Protein AF-A0A6S6ZN53-F1 (afdb_monomer)

Sequence (346 aa):
MFESVLSRLHNTLDDLSAVVKWHDRLRQSIFAAAVGVQPIVIDEAALNILRTEAPDNITWRLFDHCAAITRIYAVFEQCIIELVEEYAGFLPKVFPNYAKLDEDVRNSHRVGVGHVLMKWSATKPIYGKIAETSIAGGLVDGLRGTSYTLLADAFLTDSDNYRPDTLNRVFKKIGFDDAYSFVRNSPEVIDFCSSKLLGEHTADSYLNKFVRDRNDAAHGEVSEIANVDSLKNYVLFAILVAEALASLLRSTLIKNGVSSGATLEIGDVAQRFSNNVVGVRATSTTKIFIGQQLYVGRKTIELVTVESLRVGQTDSTEIQLAPGTEFGARLSKKVSEAAKLYVTTL

pLDDT: mean 92.3, std 8.74, range [49.16, 98.56]

Organism: NCBI:txid1353890

Secondary structure (DSSP, 8-state):
--HHHHHHHHHHHHHHHHHHHHHHHHHHHHHS--TTSPPP---HHHHHHHHHTSPPHHHHHHHHHHHHHHHHHHHHHHHHHHHHHHHHHHHHHH-SSGGGS-HHHHHHHHHHHHHHHHH--TTSTTTTTS-HHHHTHHHHHHHTTS-----GGGT----S---HHHHHHHHHTTT-TTHHHHHHT-HHHHHIIIIISTTS--HHHHHHHHHHHHHHHHHT--SS---HHHHHHHHHHHHHHHHHHHHHHHHHHHHHHHHHTSEEEEEEEEEE-STTEEEEEE-S-EEEETT-EEEEESSSEEEEEEEEEEETTEEESEEEE-TT-EEEEEESS---TT-EEEEE--

InterPro domains:
  IPR041519 RiboL-PSP-HEPN [PF18735] (51-249)

Mean predicted aligned error: 5.7 Å

Solvent-accessible surface area (backbone atoms only — not comparable to full-atom values): 18597 Å² total; per-residue (Å²): 127,64,58,70,55,52,50,52,47,49,54,54,43,50,52,50,48,49,51,54,54,48,53,52,53,50,49,46,63,74,74,44,85,68,84,88,59,84,77,77,88,63,56,67,68,61,50,45,47,61,68,73,69,47,67,56,74,66,61,44,48,46,50,51,36,32,54,48,45,43,49,55,48,52,50,43,52,50,42,55,52,51,51,53,38,54,49,39,65,45,43,39,68,39,35,62,42,50,87,69,50,54,67,55,26,53,54,30,41,57,53,19,34,53,52,51,59,74,66,44,37,87,88,41,80,90,43,32,85,54,58,75,77,61,58,52,42,24,57,55,28,19,74,71,65,37,80,45,52,62,62,42,66,18,49,61,72,72,89,69,74,80,31,60,66,46,46,17,55,44,36,28,29,74,66,29,86,57,49,48,58,50,34,62,66,30,68,68,47,43,46,42,22,49,68,74,49,67,55,78,35,54,65,61,56,44,44,46,45,52,55,46,56,29,49,26,35,74,72,69,62,66,88,71,77,65,50,73,66,57,53,46,48,51,46,54,49,47,51,48,46,50,52,36,48,48,33,52,54,48,24,49,52,49,57,50,7,45,78,57,66,42,19,44,60,41,22,40,28,74,40,71,55,74,88,33,24,32,34,30,36,20,63,28,74,48,78,50,42,57,70,40,74,36,35,41,34,74,83,62,40,42,83,34,34,30,72,41,37,26,49,87,92,44,76,40,66,57,48,81,39,38,63,69,42,61,34,38,37,27,36,75,48,81,72,63,68,74,18,33,34,35,47,69,81,115

Radius of gyration: 24.92 Å; Cα contacts (8 Å, |Δi|>4): 531; chains: 1; bounding box: 63×58×64 Å

Foldseek 3Di:
DLPVLLVQLLVQLVVLLVVQVVLVVVLCLLPPPDDPDDDDPDDPVRNVCCVPVPDPSVVSLLVSQLVLLLSNQVSLVVSLLVLLVVLQQLVCVLPVALVPADPLLLVLQVQLLVVLLVPEDCPDDPNVVPDSCLSCQQVVCNVVRHGGGGDSSSLVVDPDRPQQVVSCSSVVNRPHNRLCVLLQPDPQQVCCCCPVVVVPDGLRRVSVVSVVSNVCSVVVVDPDRDDSSSSVSSSSSSSSSSVSSSQVSVQVSQVSCCVRVQKDFFWAFADDDPQQKTKTFTQAWDKDFAQDWKWKFDNGIDIKGFHWKAQPHDTDRMDGDDGGRIIMTRIPDHHDHRMIIMDGPD

Structure (mmCIF, N/CA/C/O backbone):
data_AF-A0A6S6ZN53-F1
#
_entry.id   AF-A0A6S6ZN53-F1
#
loop_
_atom_site.group_PDB
_atom_site.id
_atom_site.type_symbol
_atom_site.label_atom_id
_atom_site.label_alt_id
_atom_site.label_comp_id
_atom_site.label_asym_id
_atom_site.label_entity_id
_atom_site.label_seq_id
_atom_site.pdbx_PDB_ins_code
_atom_site.Cartn_x
_atom_site.Cartn_y
_atom_site.Cartn_z
_atom_site.occupancy
_atom_site.B_iso_or_equiv
_atom_site.auth_seq_id
_atom_site.auth_comp_id
_atom_site.auth_asym_id
_atom_site.auth_atom_id
_atom_site.pdbx_PDB_model_num
ATOM 1 N N . MET A 1 1 ? 1.229 -0.996 10.399 1.00 92.50 1 MET A N 1
ATOM 2 C CA . MET A 1 1 ? 0.685 -1.599 9.162 1.00 92.50 1 MET A CA 1
ATOM 3 C C . MET A 1 1 ? 1.291 -0.889 7.970 1.00 92.50 1 MET A C 1
ATOM 5 O O . MET A 1 1 ? 1.271 0.337 7.967 1.00 92.50 1 MET A O 1
ATOM 9 N N . PHE A 1 2 ? 1.818 -1.629 6.999 1.00 96.38 2 PHE A N 1
ATOM 10 C CA . PHE A 1 2 ? 2.338 -1.170 5.701 1.00 96.38 2 PHE A CA 1
ATOM 11 C C . PHE A 1 2 ? 3.583 -0.273 5.726 1.00 96.38 2 PHE A C 1
ATOM 13 O O . PHE A 1 2 ? 4.244 -0.133 4.704 1.00 96.38 2 PHE A O 1
ATOM 20 N N . GLU A 1 3 ? 3.975 0.285 6.875 1.00 93.69 3 GLU A N 1
ATOM 21 C CA . GLU A 1 3 ? 5.149 1.169 6.968 1.00 93.69 3 GLU A CA 1
ATOM 22 C C . GLU A 1 3 ? 6.447 0.495 6.508 1.00 93.69 3 GLU A C 1
ATOM 24 O O . GLU A 1 3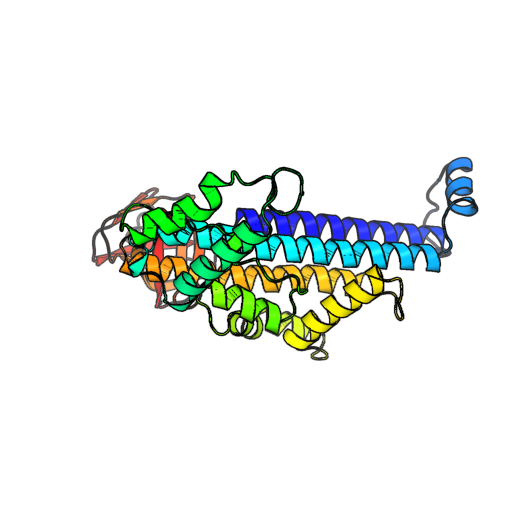 ? 7.303 1.151 5.924 1.00 93.69 3 GLU A O 1
ATOM 29 N N . SER A 1 4 ? 6.594 -0.819 6.722 1.00 95.19 4 SER A N 1
ATOM 30 C CA . SER A 1 4 ? 7.778 -1.550 6.250 1.00 95.19 4 SER A CA 1
ATOM 31 C C . SER A 1 4 ? 7.816 -1.672 4.722 1.00 95.19 4 SER A C 1
ATOM 33 O O . SER A 1 4 ? 8.882 -1.520 4.128 1.00 95.19 4 SER A O 1
ATOM 35 N N . VAL A 1 5 ? 6.655 -1.897 4.094 1.00 97.19 5 VAL A N 1
ATOM 36 C CA . VAL A 1 5 ? 6.476 -1.960 2.636 1.00 97.19 5 VAL A CA 1
ATOM 37 C C . VAL A 1 5 ? 6.748 -0.586 2.028 1.00 97.19 5 VAL A C 1
ATOM 39 O O . VAL A 1 5 ? 7.582 -0.457 1.134 1.00 97.19 5 VAL A O 1
ATOM 42 N N . LEU A 1 6 ? 6.127 0.461 2.579 1.00 97.62 6 LEU A N 1
ATOM 43 C CA . LEU A 1 6 ? 6.320 1.838 2.124 1.00 97.62 6 LEU A CA 1
ATOM 44 C C . LEU A 1 6 ? 7.767 2.304 2.317 1.00 97.62 6 LEU A C 1
ATOM 46 O O . LEU A 1 6 ? 8.332 2.907 1.413 1.00 97.62 6 LEU A O 1
ATOM 50 N N . SER A 1 7 ? 8.412 1.971 3.437 1.00 96.88 7 SER A N 1
ATOM 51 C CA . SER A 1 7 ? 9.823 2.321 3.656 1.00 96.88 7 SER A CA 1
ATOM 52 C C . SER A 1 7 ? 10.745 1.651 2.632 1.00 96.88 7 SER A C 1
ATOM 54 O O . SER A 1 7 ? 11.673 2.287 2.141 1.00 96.88 7 SER A O 1
ATOM 56 N N . ARG A 1 8 ? 10.491 0.384 2.261 1.00 97.25 8 ARG A N 1
ATOM 57 C CA . ARG A 1 8 ? 11.251 -0.284 1.188 1.00 97.25 8 ARG A CA 1
ATOM 58 C C . ARG A 1 8 ? 11.033 0.384 -0.168 1.00 97.25 8 ARG A C 1
ATOM 60 O O . ARG A 1 8 ? 12.011 0.571 -0.893 1.00 97.25 8 ARG A O 1
ATOM 67 N N . LEU A 1 9 ? 9.788 0.744 -0.493 1.00 97.81 9 LEU A N 1
ATOM 68 C CA . LEU A 1 9 ? 9.443 1.481 -1.711 1.00 97.81 9 LEU A CA 1
ATOM 69 C C . LEU A 1 9 ? 10.211 2.806 -1.777 1.00 97.81 9 LEU A C 1
ATOM 71 O O . LEU A 1 9 ? 10.938 3.026 -2.743 1.00 97.81 9 LEU A O 1
ATOM 75 N N . HIS A 1 10 ? 10.083 3.641 -0.740 1.00 97.50 10 HIS A N 1
ATOM 76 C CA . HIS A 1 10 ? 10.756 4.939 -0.628 1.00 97.50 10 HIS A CA 1
ATOM 77 C C . HIS A 1 10 ? 12.265 4.798 -0.802 1.00 97.50 10 HIS A C 1
ATOM 79 O O . HIS A 1 10 ? 12.809 5.348 -1.752 1.00 97.50 10 HIS A O 1
ATOM 85 N N . ASN A 1 11 ? 12.920 3.974 0.022 1.00 96.31 11 ASN A N 1
ATOM 86 C CA . ASN A 1 11 ? 14.374 3.797 -0.035 1.00 96.31 11 ASN A CA 1
ATOM 87 C C . ASN A 1 11 ? 14.842 3.352 -1.428 1.00 96.31 11 ASN A C 1
ATOM 89 O O . ASN A 1 11 ? 15.771 3.923 -1.991 1.00 96.31 11 ASN A O 1
ATOM 93 N N . THR A 1 12 ? 14.166 2.361 -2.017 1.00 96.38 12 THR A N 1
ATOM 94 C CA . THR A 1 12 ? 14.566 1.829 -3.325 1.00 96.38 12 THR A CA 1
ATOM 95 C C . THR A 1 12 ? 14.367 2.859 -4.438 1.00 96.38 12 THR A C 1
ATOM 97 O O . THR A 1 12 ? 15.205 2.971 -5.332 1.00 96.38 12 THR A O 1
ATOM 100 N N . LEU A 1 13 ? 13.264 3.611 -4.421 1.00 96.00 13 LEU A N 1
ATOM 101 C CA . LEU A 1 13 ? 12.996 4.623 -5.440 1.00 96.00 13 LEU A CA 1
ATOM 102 C C . LEU A 1 13 ? 13.854 5.885 -5.263 1.00 96.00 13 LEU A C 1
ATOM 104 O O . LEU A 1 13 ? 14.243 6.489 -6.266 1.00 96.00 13 LEU A O 1
ATOM 108 N N . ASP A 1 14 ? 14.196 6.254 -4.030 1.00 94.69 14 ASP A N 1
ATOM 109 C CA . ASP A 1 14 ? 15.131 7.339 -3.732 1.00 94.69 14 ASP A CA 1
ATOM 110 C C . ASP A 1 14 ? 16.543 7.006 -4.220 1.00 94.69 14 ASP A C 1
ATOM 112 O O . ASP A 1 14 ? 17.164 7.834 -4.894 1.00 94.69 14 ASP A O 1
ATOM 116 N N . ASP A 1 15 ? 17.011 5.776 -3.987 1.00 94.00 15 ASP A N 1
ATOM 117 C CA . ASP A 1 15 ? 18.286 5.284 -4.513 1.00 94.00 15 ASP A CA 1
ATOM 118 C C . ASP A 1 15 ? 18.301 5.318 -6.049 1.00 94.00 15 ASP A C 1
ATOM 120 O O . ASP A 1 15 ? 19.244 5.824 -6.662 1.00 94.00 15 ASP A O 1
ATOM 124 N N . LEU A 1 16 ? 17.226 4.861 -6.702 1.00 93.25 16 LEU A N 1
ATOM 125 C CA . LEU A 1 16 ? 17.102 4.924 -8.165 1.00 93.25 16 LEU A CA 1
ATOM 126 C C . LEU A 1 16 ? 17.092 6.369 -8.679 1.00 93.25 16 LEU A C 1
ATOM 128 O O . LEU A 1 16 ? 17.762 6.687 -9.662 1.00 93.25 16 LEU A O 1
ATOM 132 N N . SER A 1 17 ? 16.379 7.266 -7.997 1.00 92.44 17 SER A N 1
ATOM 133 C CA . SER A 1 17 ? 16.362 8.700 -8.302 1.00 92.44 17 SER A CA 1
ATOM 134 C C . SER A 1 17 ? 17.755 9.322 -8.159 1.00 92.44 17 SER A C 1
ATOM 136 O O . SER A 1 17 ? 18.151 10.158 -8.978 1.00 92.44 17 SER A O 1
ATOM 138 N N . ALA A 1 18 ? 18.527 8.909 -7.150 1.00 91.81 18 ALA A N 1
ATOM 139 C CA . ALA A 1 18 ? 19.904 9.343 -6.947 1.00 91.81 18 ALA A CA 1
ATOM 140 C C . ALA A 1 18 ? 20.834 8.849 -8.067 1.00 91.81 18 ALA A C 1
ATOM 142 O O . ALA A 1 18 ? 21.587 9.658 -8.613 1.00 91.81 18 ALA A O 1
ATOM 143 N N . VAL A 1 19 ? 20.728 7.578 -8.471 1.00 91.75 19 VAL A N 1
ATOM 144 C CA . VAL A 1 19 ? 21.503 7.001 -9.586 1.00 91.75 19 VAL A CA 1
ATOM 145 C C . VAL A 1 19 ? 21.211 7.733 -10.896 1.00 91.75 19 VAL A C 1
ATOM 147 O O . VAL A 1 19 ? 22.140 8.174 -11.569 1.00 91.75 19 VAL A O 1
ATOM 150 N N . VAL A 1 20 ? 19.934 7.957 -11.226 1.00 90.38 20 VAL A N 1
ATOM 151 C CA . VAL A 1 20 ? 19.535 8.684 -12.446 1.00 90.38 20 VAL A CA 1
ATOM 152 C C . VAL A 1 20 ? 20.100 10.108 -12.456 1.00 90.38 20 VAL A C 1
ATOM 154 O O . VAL A 1 20 ? 20.643 10.558 -13.467 1.00 90.38 20 VAL A O 1
ATOM 157 N N . LYS A 1 21 ? 20.022 10.827 -11.327 1.00 90.19 21 LYS A N 1
ATOM 158 C CA . LYS A 1 21 ? 20.620 12.170 -11.192 1.00 90.19 21 LYS A CA 1
ATOM 159 C C . LYS A 1 21 ? 22.140 12.133 -11.349 1.00 90.19 21 LYS A C 1
ATOM 161 O O . LYS A 1 21 ? 22.713 13.063 -11.915 1.00 90.19 21 LYS A O 1
ATOM 166 N N . TRP A 1 22 ? 22.790 11.104 -10.812 1.00 90.50 22 TRP A N 1
ATOM 167 C CA . TRP A 1 22 ? 24.237 10.953 -10.880 1.00 90.50 22 TRP A CA 1
ATOM 168 C C . TRP A 1 22 ? 24.707 10.680 -12.316 1.00 90.50 22 TRP A C 1
ATOM 170 O O . TRP A 1 22 ? 25.573 11.411 -12.798 1.00 90.50 22 TRP A O 1
ATOM 180 N N . HIS A 1 23 ? 24.078 9.738 -13.032 1.00 89.75 23 HIS A N 1
ATOM 181 C CA . HIS A 1 23 ? 24.369 9.479 -14.450 1.00 89.75 23 HIS A CA 1
ATOM 182 C C . HIS A 1 23 ? 24.167 10.722 -15.309 1.00 89.75 23 HIS A C 1
ATOM 184 O O . HIS A 1 23 ? 25.009 11.037 -16.145 1.00 89.75 23 HIS A O 1
ATOM 190 N N . ASP A 1 24 ? 23.093 11.477 -15.080 1.00 86.44 24 ASP A N 1
ATOM 191 C CA . ASP A 1 24 ? 22.833 12.678 -15.866 1.00 86.44 24 ASP A CA 1
ATOM 192 C C . ASP A 1 24 ? 23.888 13.770 -1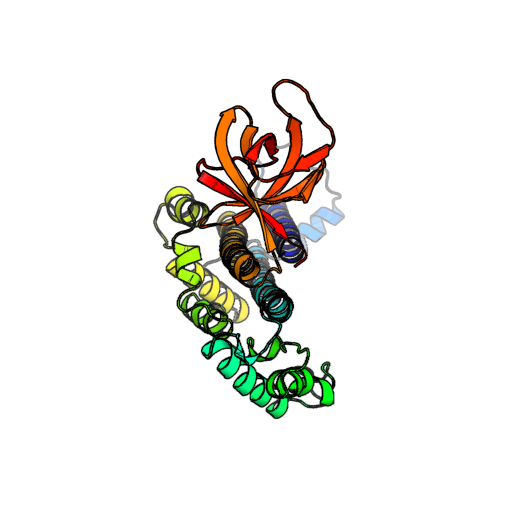5.660 1.00 86.44 24 ASP A C 1
ATOM 194 O O . ASP A 1 24 ? 24.390 14.328 -16.633 1.00 86.44 24 ASP A O 1
ATOM 198 N N . ARG A 1 25 ? 24.301 14.026 -14.411 1.00 85.44 25 ARG A N 1
ATOM 199 C CA . ARG A 1 25 ? 25.386 14.977 -14.107 1.00 85.44 25 ARG A CA 1
ATOM 200 C C . ARG A 1 25 ? 26.724 14.533 -14.689 1.00 85.44 25 ARG A C 1
ATOM 202 O O . ARG A 1 25 ? 27.469 15.365 -15.209 1.00 85.44 25 ARG A O 1
ATOM 209 N N . LEU A 1 26 ? 27.035 13.240 -14.603 1.00 83.94 26 LEU A N 1
ATOM 210 C CA . LEU A 1 26 ? 28.247 12.675 -15.189 1.00 83.94 26 LEU A CA 1
ATOM 211 C C . LEU A 1 26 ? 28.246 12.855 -16.711 1.00 83.94 26 LEU A C 1
ATOM 213 O O . LEU A 1 26 ? 29.207 13.375 -17.273 1.00 83.94 26 LEU A O 1
ATOM 217 N N . ARG A 1 27 ? 27.131 12.523 -17.364 1.00 84.44 27 ARG A N 1
ATOM 218 C CA . ARG A 1 27 ? 26.947 12.696 -18.805 1.00 84.44 27 ARG A CA 1
ATOM 219 C C . ARG A 1 27 ? 27.095 14.163 -19.213 1.00 84.44 27 ARG A C 1
ATOM 221 O O . ARG A 1 27 ? 27.843 14.466 -20.136 1.00 84.44 27 ARG A O 1
ATOM 228 N N . GLN A 1 28 ? 26.457 15.087 -18.492 1.00 80.88 28 GLN A N 1
ATOM 229 C CA . GLN A 1 28 ? 26.621 16.526 -18.725 1.00 80.88 28 GLN A CA 1
ATOM 230 C C . GLN A 1 28 ? 28.085 16.964 -18.577 1.00 80.88 28 GLN A C 1
ATOM 232 O O . GLN A 1 28 ? 28.563 17.736 -19.393 1.00 80.88 28 GLN A O 1
ATOM 237 N N . SER A 1 29 ? 28.822 16.433 -17.602 1.00 76.62 29 SER A N 1
ATOM 238 C CA . SER A 1 29 ? 30.238 16.772 -17.389 1.00 76.62 29 SER A CA 1
ATOM 239 C C . SER A 1 29 ? 31.155 16.261 -18.508 1.00 76.62 29 SER A C 1
ATOM 241 O O . SER A 1 29 ? 32.144 16.912 -18.830 1.00 76.62 29 SER A O 1
ATOM 243 N N . ILE A 1 30 ? 30.839 15.103 -19.097 1.00 74.88 30 ILE A N 1
ATOM 244 C CA . ILE A 1 30 ? 31.619 14.493 -20.188 1.00 74.88 30 ILE A CA 1
ATOM 245 C C . ILE A 1 30 ? 31.327 15.178 -21.529 1.00 74.88 30 ILE A C 1
ATOM 247 O O . ILE A 1 30 ? 32.248 15.434 -22.304 1.00 74.88 30 ILE A O 1
ATOM 251 N N . PHE A 1 31 ? 30.052 15.468 -21.809 1.00 74.00 31 PHE A N 1
ATOM 252 C CA . PHE A 1 31 ? 29.604 15.917 -23.131 1.00 74.00 31 PHE A CA 1
ATOM 253 C C . PHE A 1 31 ? 29.322 17.424 -23.236 1.00 74.00 31 PHE A C 1
ATOM 255 O O . PHE A 1 31 ? 29.235 17.933 -24.353 1.00 74.00 31 PHE A O 1
ATOM 262 N N . ALA A 1 32 ? 29.183 18.160 -22.128 1.00 67.00 32 ALA A N 1
ATOM 263 C CA . ALA A 1 32 ? 29.070 19.617 -22.163 1.00 67.00 32 ALA A CA 1
ATOM 264 C C . ALA A 1 32 ? 30.456 20.259 -22.026 1.00 67.00 32 ALA A C 1
ATOM 266 O O . ALA A 1 32 ? 31.179 20.030 -21.057 1.00 67.00 32 ALA A O 1
ATOM 267 N N . ALA A 1 33 ? 30.817 21.121 -22.978 1.00 54.19 33 ALA A N 1
ATOM 268 C CA . ALA A 1 33 ? 31.970 22.001 -22.837 1.00 54.19 33 ALA A CA 1
ATOM 269 C C . ALA A 1 33 ? 31.660 23.041 -21.748 1.00 54.19 33 ALA A C 1
ATOM 271 O O . ALA A 1 33 ? 31.041 24.070 -22.016 1.00 54.19 33 ALA A O 1
ATOM 272 N N . ALA A 1 34 ? 32.027 22.762 -20.498 1.00 52.66 34 ALA A N 1
ATOM 273 C CA . ALA A 1 34 ? 31.832 23.710 -19.411 1.00 52.66 34 ALA A CA 1
ATOM 274 C C . ALA A 1 34 ? 32.777 24.911 -19.593 1.00 52.66 34 ALA A C 1
ATOM 276 O O . ALA A 1 34 ? 33.953 24.865 -19.235 1.00 52.66 34 ALA A O 1
ATOM 277 N N . VAL A 1 35 ? 32.262 26.007 -20.155 1.00 49.16 35 VAL A N 1
ATOM 278 C CA . VAL A 1 35 ? 32.950 27.302 -20.152 1.00 49.16 35 VAL A CA 1
ATOM 279 C C . VAL A 1 35 ? 32.954 27.829 -18.714 1.00 49.16 35 VAL A C 1
ATOM 281 O O . VAL A 1 35 ? 31.903 28.142 -18.164 1.00 49.16 35 VAL A O 1
ATOM 284 N N . GLY A 1 36 ? 34.137 27.931 -18.102 1.00 52.53 36 GLY A N 1
ATOM 285 C CA . GLY A 1 36 ? 34.334 28.655 -16.839 1.00 52.53 36 GLY A CA 1
ATOM 286 C C . GLY A 1 36 ? 34.234 27.845 -15.540 1.00 52.53 36 GLY A C 1
ATOM 287 O O . GLY A 1 36 ? 34.273 28.446 -14.469 1.00 52.53 36 GLY A O 1
ATOM 288 N N . VAL A 1 37 ? 34.151 26.512 -15.589 1.00 55.62 37 VAL A N 1
ATOM 289 C CA . VAL A 1 37 ? 34.272 25.663 -14.386 1.00 55.62 37 VAL A CA 1
ATOM 290 C C . VAL A 1 37 ? 35.729 25.220 -14.244 1.00 55.62 37 VAL A C 1
ATOM 292 O O . VAL A 1 37 ? 36.355 24.860 -15.240 1.00 55.62 37 VAL A O 1
ATOM 295 N N . GLN A 1 38 ? 36.288 25.266 -13.027 1.00 52.38 38 GLN A N 1
ATOM 296 C CA . GLN A 1 38 ? 37.634 24.739 -12.783 1.00 52.38 38 GLN A CA 1
ATOM 297 C C . GLN A 1 38 ? 37.715 23.288 -13.284 1.00 52.38 38 GLN A C 1
ATOM 299 O O . GLN A 1 38 ? 36.857 22.483 -12.912 1.00 52.38 38 GLN A O 1
ATOM 304 N N . PRO A 1 39 ? 38.702 22.948 -14.131 1.00 55.91 39 PRO A N 1
ATOM 305 C CA . PRO A 1 39 ? 38.807 21.612 -14.688 1.00 55.91 39 PRO A CA 1
ATOM 306 C C . PRO A 1 39 ? 38.998 20.613 -13.550 1.00 55.91 39 PRO A C 1
ATOM 308 O O . PRO A 1 39 ? 39.923 20.734 -12.746 1.00 55.91 39 PRO A O 1
ATOM 311 N N . ILE A 1 40 ? 38.110 19.622 -13.485 1.00 59.75 40 ILE A N 1
ATOM 312 C CA . ILE A 1 40 ? 38.352 18.436 -12.672 1.00 59.75 40 ILE A CA 1
ATOM 313 C C . ILE A 1 40 ? 39.634 17.816 -13.230 1.00 59.75 40 ILE A C 1
ATOM 315 O O . ILE A 1 40 ? 39.695 17.483 -14.414 1.00 59.75 40 ILE A O 1
ATOM 319 N N . VAL A 1 41 ? 40.670 17.705 -12.397 1.00 63.62 41 VAL A N 1
ATOM 320 C CA . VAL A 1 41 ? 41.894 16.987 -12.761 1.00 63.62 41 VAL A CA 1
ATOM 321 C C . VAL A 1 41 ? 41.546 15.503 -12.761 1.00 63.62 41 VAL A C 1
ATOM 323 O O . VAL A 1 41 ? 41.582 14.840 -11.728 1.00 63.62 41 VAL A O 1
ATOM 326 N N . ILE A 1 42 ? 41.108 15.013 -13.916 1.00 68.81 42 ILE A N 1
ATOM 327 C CA . ILE A 1 42 ? 40.901 13.592 -14.177 1.00 68.81 42 ILE A CA 1
ATOM 328 C C . ILE A 1 42 ? 42.214 13.064 -14.747 1.00 68.81 42 ILE A C 1
ATOM 330 O O . ILE A 1 42 ? 42.806 13.695 -15.623 1.00 68.81 42 ILE A O 1
ATOM 334 N N . ASP A 1 43 ? 42.666 11.924 -14.230 1.00 77.69 43 ASP A N 1
ATOM 335 C CA . ASP A 1 43 ? 43.788 11.184 -14.801 1.00 77.69 43 ASP A CA 1
ATOM 336 C C . ASP A 1 43 ? 43.594 10.992 -16.317 1.00 77.69 43 ASP A C 1
ATOM 338 O O . ASP A 1 43 ? 42.492 10.693 -16.781 1.00 77.69 43 ASP A O 1
ATOM 342 N N . GLU A 1 44 ? 44.648 11.197 -17.106 1.00 75.88 44 GLU A N 1
ATOM 343 C CA . GLU A 1 44 ? 44.544 11.214 -18.568 1.00 75.88 44 GL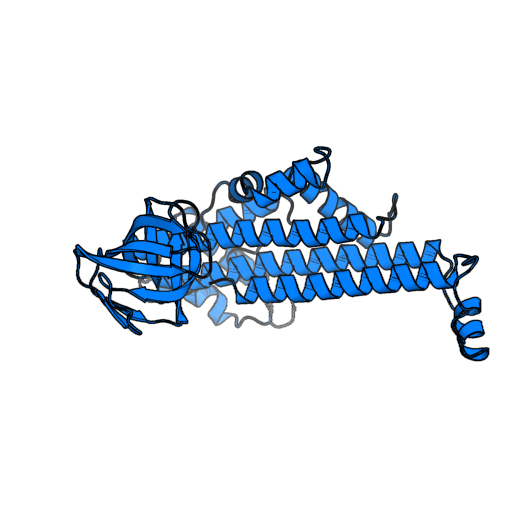U A CA 1
ATOM 344 C C . GLU A 1 44 ? 44.112 9.848 -19.127 1.00 75.88 44 GLU A C 1
ATOM 346 O O . GLU A 1 44 ? 43.342 9.796 -20.088 1.00 75.88 44 GLU A O 1
ATOM 351 N N . ALA A 1 45 ? 44.510 8.743 -18.482 1.00 77.38 45 ALA A N 1
ATOM 352 C CA . ALA A 1 45 ? 44.057 7.408 -18.861 1.00 77.38 45 ALA A CA 1
ATOM 353 C C . ALA A 1 45 ? 42.574 7.203 -18.515 1.00 77.38 45 ALA A C 1
ATOM 355 O O . ALA A 1 45 ? 41.817 6.701 -19.347 1.00 77.38 45 ALA A O 1
ATOM 356 N N . ALA A 1 46 ? 42.125 7.663 -17.343 1.00 72.25 46 ALA A N 1
ATOM 357 C CA . ALA A 1 46 ? 40.709 7.647 -16.972 1.00 72.25 46 ALA A CA 1
ATOM 358 C C . ALA A 1 46 ? 39.842 8.511 -17.910 1.00 72.25 46 ALA A C 1
ATOM 360 O O . ALA A 1 46 ? 38.748 8.102 -18.304 1.00 72.25 46 ALA A O 1
ATOM 361 N N . LEU A 1 47 ? 40.332 9.684 -18.321 1.00 72.56 47 LEU A N 1
ATOM 362 C CA . LEU A 1 47 ? 39.646 10.547 -19.283 1.00 72.56 47 LEU A CA 1
ATOM 363 C C . LEU A 1 47 ? 39.594 9.911 -20.677 1.00 72.56 47 LEU A C 1
ATOM 365 O O . LEU A 1 47 ? 38.594 10.064 -21.377 1.00 72.56 47 LEU A O 1
ATOM 369 N N . ASN A 1 48 ? 40.648 9.197 -21.078 1.00 74.81 48 ASN A N 1
ATOM 370 C CA . ASN A 1 48 ? 40.673 8.482 -22.346 1.00 74.81 48 ASN A CA 1
ATOM 371 C C . ASN A 1 48 ? 39.636 7.351 -22.362 1.00 74.81 48 ASN A C 1
ATOM 373 O O . ASN A 1 48 ? 38.833 7.315 -23.284 1.00 74.81 48 ASN A O 1
ATOM 377 N N . ILE A 1 49 ? 39.553 6.533 -21.302 1.00 77.44 49 ILE A N 1
ATOM 378 C CA . ILE A 1 49 ? 38.506 5.504 -21.142 1.00 77.44 49 ILE A CA 1
ATOM 379 C C . ILE A 1 49 ? 37.109 6.125 -21.291 1.00 77.44 49 ILE A C 1
ATOM 381 O O . ILE A 1 49 ? 36.298 5.657 -22.086 1.00 77.44 49 ILE A O 1
ATOM 385 N N . LEU A 1 50 ? 36.838 7.238 -20.599 1.00 73.69 50 LEU A N 1
ATOM 386 C CA . LEU A 1 50 ? 35.550 7.940 -20.687 1.00 73.69 50 LEU A CA 1
ATOM 387 C C . LEU A 1 50 ? 35.256 8.527 -22.075 1.00 73.69 50 LEU A C 1
ATOM 389 O O . LEU A 1 50 ? 34.098 8.781 -22.389 1.00 73.69 50 LEU A O 1
ATOM 393 N N . ARG A 1 51 ? 36.274 8.777 -22.901 1.00 71.00 51 ARG A N 1
ATOM 394 C CA . ARG A 1 51 ? 36.108 9.304 -24.263 1.00 71.00 51 ARG A CA 1
ATOM 395 C C . ARG A 1 51 ? 36.007 8.207 -25.317 1.00 71.00 51 ARG A C 1
ATOM 397 O O . ARG A 1 51 ? 35.340 8.424 -26.323 1.00 71.00 51 ARG A O 1
ATOM 404 N N . THR A 1 52 ? 36.684 7.077 -25.121 1.00 76.81 52 THR A N 1
ATOM 405 C CA . THR A 1 52 ? 36.789 6.008 -26.125 1.00 76.81 52 THR A CA 1
ATOM 406 C C . THR A 1 52 ? 35.853 4.837 -25.868 1.00 76.81 52 THR A C 1
ATOM 408 O O . THR A 1 52 ? 35.441 4.189 -26.824 1.00 76.81 52 THR A O 1
ATOM 411 N N . GLU A 1 53 ? 35.529 4.546 -24.608 1.00 82.44 53 GLU A N 1
ATOM 412 C CA . GLU A 1 53 ? 34.698 3.395 -24.226 1.00 82.44 53 GLU A CA 1
ATOM 413 C C . GLU A 1 53 ? 33.277 3.791 -23.814 1.00 82.44 53 GLU A C 1
ATOM 415 O O . GLU A 1 53 ? 32.385 2.941 -23.799 1.00 82.44 53 GLU A O 1
ATOM 420 N N . ALA A 1 54 ? 33.037 5.067 -23.488 1.00 76.62 54 ALA A N 1
ATOM 421 C CA . ALA A 1 54 ? 31.692 5.510 -23.153 1.00 76.62 54 ALA A CA 1
ATOM 422 C C . ALA A 1 54 ? 30.772 5.439 -24.385 1.00 76.62 54 ALA A C 1
ATOM 424 O O . ALA A 1 54 ? 31.175 5.849 -25.480 1.00 76.62 54 ALA A O 1
ATOM 425 N N . PRO A 1 55 ? 29.519 4.978 -24.220 1.00 84.19 55 PRO A N 1
ATOM 426 C CA . PRO A 1 55 ? 28.518 5.116 -25.265 1.00 84.19 55 PRO A CA 1
ATOM 427 C C . PRO A 1 55 ? 28.321 6.594 -25.610 1.00 84.19 55 PRO A C 1
ATOM 429 O O . PRO A 1 55 ? 28.506 7.479 -24.768 1.00 84.19 55 PRO A O 1
ATOM 432 N N . ASP A 1 56 ? 27.898 6.870 -26.843 1.00 86.31 56 ASP A N 1
ATOM 433 C CA . ASP A 1 56 ? 27.510 8.227 -27.205 1.00 86.31 56 ASP A CA 1
ATOM 434 C C . ASP A 1 56 ? 26.361 8.722 -26.306 1.00 86.31 56 ASP A C 1
ATOM 436 O O . ASP A 1 56 ? 25.613 7.946 -25.700 1.00 86.31 56 ASP A O 1
ATOM 440 N N . ASN A 1 57 ? 26.219 10.045 -26.217 1.00 82.81 57 ASN A N 1
ATOM 441 C CA . ASN A 1 57 ? 25.262 10.693 -25.323 1.00 82.81 57 ASN A CA 1
ATOM 442 C C . ASN A 1 57 ? 23.823 10.164 -25.502 1.00 82.81 57 ASN A C 1
ATOM 444 O O . ASN A 1 57 ? 23.098 10.014 -24.519 1.00 82.81 57 ASN A O 1
ATOM 448 N N . ILE A 1 58 ? 23.400 9.861 -26.733 1.00 86.81 58 ILE A N 1
ATOM 449 C CA . ILE A 1 58 ? 22.040 9.384 -27.012 1.00 86.81 58 ILE A CA 1
ATOM 450 C C . ILE A 1 58 ? 21.899 7.929 -26.568 1.00 86.81 58 ILE A C 1
ATOM 452 O O . ILE A 1 58 ? 20.952 7.614 -25.849 1.00 86.81 58 ILE A O 1
ATOM 456 N N . THR A 1 59 ? 22.852 7.068 -26.924 1.00 88.50 59 THR A N 1
ATOM 457 C CA . THR A 1 59 ? 22.856 5.654 -26.522 1.00 88.50 59 THR A CA 1
ATOM 458 C C . THR A 1 59 ? 22.873 5.498 -25.002 1.00 88.50 59 THR A C 1
ATOM 460 O O . THR A 1 59 ? 22.098 4.713 -24.455 1.00 88.50 59 THR A O 1
ATOM 463 N N . TRP A 1 60 ? 23.682 6.292 -24.291 1.00 88.62 60 TRP A N 1
ATOM 464 C CA . TRP A 1 60 ? 23.683 6.289 -22.827 1.00 88.62 60 TRP A CA 1
ATOM 465 C C . TRP A 1 60 ? 22.320 6.708 -22.272 1.00 88.62 60 TRP A C 1
ATOM 467 O O . TRP A 1 60 ? 21.736 6.014 -21.442 1.00 88.62 60 TRP A O 1
ATOM 477 N N . ARG A 1 61 ? 21.768 7.824 -22.760 1.00 88.31 61 ARG A N 1
ATOM 478 C CA . ARG A 1 61 ? 20.453 8.311 -22.322 1.00 88.31 61 ARG A CA 1
ATOM 479 C C . ARG A 1 61 ? 19.348 7.290 -22.547 1.00 88.31 61 ARG A C 1
ATOM 481 O O . ARG A 1 61 ? 18.490 7.143 -21.681 1.00 88.31 61 ARG A O 1
ATOM 488 N N . LEU A 1 62 ? 19.370 6.608 -23.688 1.00 90.00 62 LEU A N 1
ATOM 489 C CA . LEU A 1 62 ? 18.410 5.565 -24.019 1.00 90.00 62 LEU A CA 1
ATOM 490 C C . LEU A 1 62 ? 18.525 4.387 -23.047 1.00 90.00 62 LEU A C 1
ATOM 492 O O . LEU A 1 62 ? 17.515 3.950 -22.501 1.00 90.00 62 LEU A O 1
ATOM 496 N N . PHE A 1 63 ? 19.746 3.923 -22.772 1.00 89.44 63 PHE A N 1
ATOM 497 C CA . PHE A 1 63 ? 19.985 2.857 -21.801 1.00 89.44 63 PHE A CA 1
ATOM 498 C C . PHE A 1 63 ? 19.495 3.237 -20.396 1.00 89.44 63 PHE A C 1
ATOM 500 O O . PHE A 1 63 ? 18.728 2.486 -19.791 1.00 89.44 63 PHE A O 1
ATOM 507 N N . ASP A 1 64 ? 19.886 4.418 -19.903 1.00 89.19 64 ASP A N 1
ATOM 508 C CA . ASP A 1 64 ? 19.462 4.931 -18.596 1.00 89.19 64 ASP A CA 1
ATOM 509 C C . ASP A 1 64 ? 17.938 5.015 -18.506 1.00 89.19 64 ASP A C 1
ATOM 511 O O . ASP A 1 64 ? 17.353 4.595 -17.511 1.00 89.19 64 ASP A O 1
ATOM 515 N N . HIS A 1 65 ? 17.290 5.540 -19.549 1.00 90.00 65 HIS A N 1
ATOM 516 C CA . HIS A 1 65 ? 15.839 5.638 -19.623 1.00 90.00 65 HIS A CA 1
ATOM 517 C C . HIS A 1 65 ? 15.178 4.262 -19.505 1.00 90.00 65 HIS A C 1
ATOM 519 O O . HIS A 1 65 ? 14.351 4.069 -18.611 1.00 90.00 65 HIS A O 1
ATOM 525 N N . CYS A 1 66 ? 15.569 3.305 -20.356 1.00 92.81 66 CYS A N 1
ATOM 526 C CA . CYS A 1 66 ? 14.966 1.975 -20.375 1.00 92.81 66 CYS A CA 1
ATOM 527 C C . CYS A 1 66 ? 15.166 1.237 -19.049 1.00 92.81 66 CYS A C 1
ATOM 529 O O . CYS A 1 66 ? 14.225 0.648 -18.508 1.00 92.81 66 CYS A O 1
ATOM 531 N N . ALA A 1 67 ? 16.384 1.290 -18.504 1.00 93.12 67 ALA A N 1
ATOM 532 C CA . ALA A 1 67 ? 16.722 0.647 -17.244 1.00 93.12 67 ALA A CA 1
ATOM 533 C C . ALA A 1 67 ? 15.963 1.283 -16.071 1.00 93.12 67 ALA A C 1
ATOM 535 O O . ALA A 1 67 ? 15.349 0.570 -15.272 1.00 93.12 67 ALA A O 1
ATOM 536 N N . ALA A 1 68 ? 15.959 2.617 -15.987 1.00 94.50 68 ALA A N 1
ATOM 537 C CA . ALA A 1 68 ? 15.311 3.338 -14.901 1.00 94.50 68 ALA A CA 1
ATOM 538 C C . ALA A 1 68 ? 13.803 3.099 -14.896 1.00 94.50 68 ALA A C 1
ATOM 540 O O . ALA A 1 68 ? 13.263 2.698 -13.870 1.00 94.50 68 ALA A O 1
ATOM 541 N N . ILE A 1 69 ? 13.114 3.288 -16.024 1.00 95.69 69 ILE A N 1
ATOM 542 C CA . ILE A 1 69 ? 11.653 3.183 -16.043 1.00 95.69 69 ILE A CA 1
ATOM 543 C C . ILE A 1 69 ? 11.167 1.759 -15.765 1.00 95.69 69 ILE A C 1
ATOM 545 O O . ILE A 1 69 ? 10.239 1.566 -14.977 1.00 95.69 69 ILE A O 1
ATOM 549 N N . THR A 1 70 ? 11.848 0.758 -16.331 1.00 96.19 70 THR A N 1
ATOM 550 C CA . THR A 1 70 ? 11.546 -0.654 -16.082 1.00 96.19 70 THR A CA 1
ATOM 551 C C . THR A 1 70 ? 11.736 -0.987 -14.607 1.00 96.19 70 THR A C 1
ATOM 553 O O . THR A 1 70 ? 10.899 -1.666 -14.010 1.00 96.19 70 THR A O 1
ATOM 556 N N . ARG A 1 71 ? 12.806 -0.471 -13.988 1.00 97.12 71 ARG A N 1
ATOM 557 C CA . ARG A 1 71 ? 13.097 -0.729 -12.580 1.00 97.12 71 ARG A CA 1
ATOM 558 C C . ARG A 1 71 ? 12.152 0.010 -11.634 1.00 97.12 71 ARG A C 1
ATOM 560 O O . ARG A 1 71 ? 11.684 -0.615 -10.688 1.00 97.12 71 ARG A O 1
ATOM 567 N N . ILE A 1 72 ? 11.834 1.281 -11.890 1.00 97.62 72 ILE A N 1
ATOM 568 C CA . ILE A 1 72 ? 10.854 2.050 -11.100 1.00 97.62 72 ILE A CA 1
ATOM 569 C C . ILE A 1 72 ? 9.510 1.316 -11.113 1.00 97.62 72 ILE A C 1
ATOM 571 O O . ILE A 1 72 ? 8.911 1.110 -10.060 1.00 97.62 72 ILE A O 1
ATOM 575 N N . TYR A 1 73 ? 9.064 0.861 -12.289 1.00 98.00 73 TYR A N 1
ATOM 576 C CA . TYR A 1 73 ? 7.806 0.131 -12.409 1.00 98.00 73 TYR A CA 1
ATOM 577 C C . TYR A 1 73 ? 7.831 -1.208 -11.670 1.00 98.00 73 TYR A C 1
ATOM 579 O O . TYR A 1 73 ? 6.889 -1.513 -10.951 1.00 98.00 73 TYR A O 1
ATOM 587 N N . ALA A 1 74 ? 8.913 -1.981 -11.784 1.00 97.75 74 ALA A N 1
ATOM 588 C CA . ALA A 1 74 ? 9.037 -3.253 -11.072 1.00 97.75 74 ALA A CA 1
ATOM 589 C C . ALA A 1 74 ? 8.987 -3.076 -9.542 1.00 97.75 74 ALA A C 1
ATOM 591 O O . ALA A 1 74 ? 8.402 -3.894 -8.840 1.00 97.75 74 ALA A O 1
ATOM 592 N N . VAL A 1 75 ? 9.583 -2.000 -9.015 1.00 98.25 75 VAL A N 1
ATOM 593 C CA . VAL A 1 75 ? 9.523 -1.678 -7.580 1.00 98.25 75 VAL A CA 1
ATOM 594 C C . VAL A 1 75 ? 8.105 -1.262 -7.172 1.00 98.25 75 VAL A C 1
ATOM 596 O O . VAL A 1 75 ? 7.622 -1.688 -6.124 1.00 98.25 75 VAL A O 1
ATOM 599 N N . PHE A 1 76 ? 7.416 -0.478 -8.005 1.00 98.50 76 PHE A N 1
ATOM 600 C CA . PHE A 1 76 ? 6.005 -0.142 -7.805 1.00 98.50 76 PHE A CA 1
ATOM 601 C C . PHE A 1 76 ? 5.117 -1.397 -7.787 1.00 98.50 76 PHE A C 1
ATOM 603 O O . PHE A 1 76 ? 4.337 -1.580 -6.858 1.00 98.50 76 PHE A O 1
ATOM 610 N N . GLU A 1 77 ? 5.276 -2.284 -8.770 1.00 97.81 77 GLU A N 1
ATOM 611 C CA . GLU A 1 77 ? 4.544 -3.549 -8.891 1.00 97.81 77 GLU A CA 1
ATOM 612 C C . GLU A 1 77 ? 4.728 -4.424 -7.647 1.00 97.81 77 GLU A C 1
ATOM 614 O O . GLU A 1 77 ? 3.751 -4.853 -7.031 1.00 97.81 77 GLU A O 1
ATOM 619 N N . GLN A 1 78 ? 5.978 -4.590 -7.215 1.00 97.69 78 GLN A N 1
ATOM 620 C CA . GLN A 1 78 ? 6.311 -5.333 -6.006 1.00 97.69 78 GLN A CA 1
ATOM 621 C C . GLN A 1 78 ? 5.663 -4.722 -4.755 1.00 97.69 78 GLN A C 1
ATOM 623 O O . GLN A 1 78 ? 5.170 -5.450 -3.898 1.00 97.69 78 GLN A O 1
ATOM 628 N N . CYS A 1 79 ? 5.608 -3.392 -4.650 1.00 98.44 79 CYS A N 1
ATOM 629 C CA . CYS A 1 79 ? 4.931 -2.740 -3.535 1.00 98.44 79 CYS A CA 1
ATOM 630 C C . CYS A 1 79 ? 3.426 -3.041 -3.519 1.00 98.44 79 CYS A C 1
ATOM 632 O O . CYS A 1 79 ? 2.888 -3.354 -2.460 1.00 98.44 79 CYS A O 1
ATOM 634 N N . ILE A 1 80 ? 2.745 -2.999 -4.670 1.00 98.19 80 ILE A N 1
ATOM 635 C CA . ILE A 1 80 ? 1.316 -3.340 -4.753 1.00 98.19 80 ILE A CA 1
ATOM 636 C C . ILE A 1 80 ? 1.065 -4.785 -4.304 1.00 98.19 80 ILE A C 1
ATOM 638 O O . ILE A 1 80 ? 0.137 -5.023 -3.529 1.00 98.19 80 ILE A O 1
ATOM 642 N N . ILE A 1 81 ? 1.908 -5.724 -4.741 1.00 97.50 81 ILE A N 1
ATOM 643 C CA . ILE A 1 81 ? 1.870 -7.129 -4.312 1.00 97.50 81 ILE A CA 1
ATOM 644 C C . ILE A 1 81 ? 1.982 -7.225 -2.787 1.00 97.50 81 ILE A C 1
ATOM 646 O O . ILE A 1 81 ? 1.096 -7.777 -2.137 1.00 97.50 81 ILE A O 1
ATOM 650 N N . GLU A 1 82 ? 3.008 -6.606 -2.205 1.00 98.12 82 GLU A N 1
ATOM 651 C CA . GLU A 1 82 ? 3.258 -6.645 -0.761 1.00 98.12 82 GLU A CA 1
ATOM 652 C C . GLU A 1 82 ? 2.132 -5.991 0.059 1.00 98.12 82 GLU A C 1
ATOM 654 O O . GLU A 1 82 ? 1.808 -6.457 1.151 1.00 98.12 82 GLU A O 1
ATOM 659 N N . LEU A 1 83 ? 1.490 -4.936 -0.458 1.00 98.56 83 LEU A N 1
ATOM 660 C CA . LEU A 1 83 ? 0.321 -4.327 0.186 1.00 98.56 83 LEU A CA 1
ATOM 661 C C . LEU A 1 83 ? -0.866 -5.298 0.247 1.00 98.56 83 LEU A C 1
ATOM 663 O O . LEU A 1 83 ? -1.531 -5.392 1.282 1.00 98.56 83 LEU A O 1
ATOM 667 N N . VAL A 1 84 ? -1.131 -6.022 -0.845 1.00 98.19 84 VAL A N 1
ATOM 668 C CA . VAL A 1 84 ? -2.193 -7.039 -0.902 1.00 98.19 84 VAL A CA 1
ATOM 669 C C . VAL A 1 84 ? -1.871 -8.203 0.035 1.00 98.19 84 VAL A C 1
ATOM 671 O O . VAL A 1 84 ? -2.747 -8.632 0.787 1.00 98.19 84 VAL A O 1
ATOM 674 N N . GLU A 1 85 ? -0.623 -8.675 0.036 1.00 97.69 85 GLU A N 1
ATOM 675 C CA . GLU A 1 85 ? -0.141 -9.733 0.930 1.00 97.69 85 GLU A CA 1
ATOM 676 C C . GLU A 1 85 ? -0.314 -9.360 2.405 1.00 97.69 85 GLU A C 1
ATOM 678 O O . GLU A 1 85 ? -0.917 -10.113 3.175 1.00 97.69 85 GLU A O 1
ATOM 683 N N . GLU A 1 86 ? 0.166 -8.179 2.804 1.00 98.12 86 GLU A N 1
ATOM 684 C CA . GLU A 1 86 ? 0.094 -7.732 4.193 1.00 98.12 86 GLU A CA 1
ATOM 685 C C . GLU A 1 86 ? -1.369 -7.516 4.626 1.00 98.12 86 GLU A C 1
ATOM 687 O O . GLU A 1 86 ? -1.768 -7.950 5.710 1.00 98.12 86 GLU A O 1
ATOM 692 N N . TYR A 1 87 ? -2.216 -6.941 3.762 1.00 98.38 87 TYR A N 1
ATOM 693 C CA . TYR A 1 87 ? -3.645 -6.778 4.049 1.00 98.38 87 TYR A CA 1
ATOM 694 C C . TYR A 1 87 ? -4.363 -8.121 4.209 1.00 98.38 87 TYR A C 1
ATOM 696 O O . TYR A 1 87 ? -5.087 -8.316 5.189 1.00 98.38 87 TYR A O 1
ATOM 704 N N . ALA A 1 88 ? -4.131 -9.070 3.296 1.00 97.94 88 ALA A N 1
ATOM 705 C CA . ALA A 1 88 ? -4.677 -10.421 3.394 1.00 97.94 88 ALA A CA 1
ATOM 706 C C . ALA A 1 88 ? -4.227 -11.124 4.687 1.00 97.94 88 ALA A C 1
ATOM 708 O O . ALA A 1 88 ? -5.020 -11.839 5.300 1.00 97.94 88 ALA A O 1
ATOM 709 N N . GLY A 1 89 ? -2.998 -10.868 5.145 1.00 97.25 89 GLY A N 1
ATOM 710 C CA . GLY A 1 89 ? -2.475 -11.361 6.421 1.00 97.25 89 GLY A CA 1
ATOM 711 C C . GLY A 1 89 ? -3.179 -10.790 7.660 1.00 97.25 89 GLY A C 1
ATOM 712 O O . GLY A 1 89 ? -3.301 -11.485 8.672 1.00 97.25 89 GLY A O 1
ATOM 713 N N . PHE A 1 90 ? -3.692 -9.557 7.600 1.00 97.69 90 PHE A N 1
ATOM 714 C CA . PHE A 1 90 ? -4.461 -8.962 8.702 1.00 97.69 90 PHE A CA 1
ATOM 715 C C . PHE A 1 90 ? -5.929 -9.396 8.727 1.00 97.69 90 PHE A C 1
ATOM 717 O O . PHE A 1 90 ? -6.537 -9.414 9.801 1.00 97.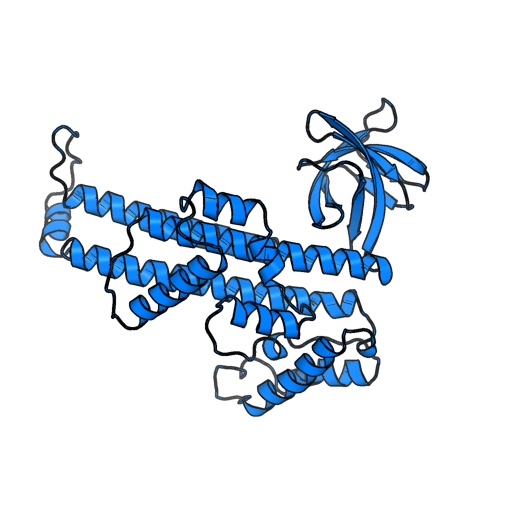69 90 PHE A O 1
ATOM 724 N N . LEU A 1 91 ? -6.514 -9.764 7.582 1.00 97.44 91 LEU A N 1
ATOM 725 C CA . LEU A 1 91 ? -7.940 -10.088 7.490 1.00 97.44 91 LEU A CA 1
ATOM 726 C C . LEU A 1 91 ? -8.406 -11.175 8.480 1.00 97.44 91 LEU A C 1
ATOM 728 O O . LEU A 1 91 ? -9.424 -10.931 9.122 1.00 97.44 91 LEU A O 1
ATOM 732 N N . PRO A 1 92 ? -7.706 -12.308 8.697 1.00 97.00 92 PRO A N 1
ATOM 733 C CA . PRO A 1 92 ? -8.115 -13.292 9.706 1.00 97.00 92 PRO A CA 1
ATOM 734 C C . PRO A 1 92 ? -8.097 -12.761 11.146 1.00 97.00 92 PRO A C 1
ATOM 736 O O . PRO A 1 92 ? -8.881 -13.210 11.978 1.00 97.00 92 PRO A O 1
ATOM 739 N N . LYS A 1 93 ? -7.232 -11.785 11.461 1.00 96.00 93 LYS A N 1
ATOM 740 C CA . LYS A 1 93 ? -7.204 -11.147 12.790 1.00 96.00 93 LYS A CA 1
ATOM 741 C C . LYS A 1 93 ? -8.406 -10.225 12.989 1.00 96.00 93 LYS A C 1
ATOM 743 O O . LYS A 1 93 ? -8.953 -10.142 14.083 1.00 96.00 93 LYS A O 1
ATOM 748 N N . VAL A 1 94 ? -8.813 -9.531 11.925 1.00 96.62 94 VAL A N 1
ATOM 749 C CA . VAL A 1 94 ? -9.989 -8.651 11.931 1.00 96.62 94 VAL A CA 1
ATOM 750 C C . VAL A 1 94 ? -11.283 -9.460 11.870 1.00 96.62 94 VAL A C 1
ATOM 752 O O . VAL A 1 94 ? -12.249 -9.110 12.539 1.00 96.62 94 VAL A O 1
ATOM 755 N N . PHE A 1 95 ? -11.303 -10.555 11.117 1.00 96.19 95 PHE A N 1
ATOM 756 C CA . PHE A 1 95 ? -12.449 -11.438 10.933 1.00 96.19 95 PHE A CA 1
ATOM 757 C C . PHE A 1 95 ? -12.067 -12.875 11.312 1.00 96.19 95 PHE A C 1
ATOM 759 O O . PHE A 1 95 ? -11.789 -13.680 10.433 1.00 96.19 95 PHE A O 1
ATOM 766 N N . PRO A 1 96 ? -12.102 -13.256 12.602 1.00 94.69 96 PRO A N 1
ATOM 767 C CA . PRO A 1 96 ? -11.689 -14.600 13.030 1.00 94.69 96 PRO A CA 1
ATOM 768 C C . PRO A 1 96 ? -12.505 -15.752 12.428 1.00 94.69 96 PRO A C 1
ATOM 770 O O . PRO A 1 96 ? -12.070 -16.899 12.443 1.00 94.69 96 PRO A O 1
ATOM 773 N N . ASN A 1 97 ? -13.695 -15.461 11.895 1.00 95.25 97 ASN A N 1
ATOM 774 C CA . ASN A 1 97 ? -14.527 -16.422 11.184 1.00 95.25 97 ASN A CA 1
ATOM 775 C C . ASN A 1 97 ? -14.530 -16.096 9.685 1.00 95.25 97 ASN A C 1
ATOM 777 O O . ASN A 1 97 ? -15.020 -15.040 9.285 1.00 95.25 97 ASN A O 1
ATOM 781 N N . TYR A 1 98 ? -14.069 -17.039 8.861 1.00 97.50 98 TYR A N 1
ATOM 782 C CA . TYR A 1 98 ? -14.002 -16.905 7.403 1.00 97.50 98 TYR A CA 1
ATOM 783 C C . TYR A 1 98 ? -15.346 -16.511 6.773 1.00 97.50 98 TYR A C 1
ATOM 785 O O . TYR A 1 98 ? -15.388 -15.707 5.845 1.00 97.50 98 TYR A O 1
ATOM 793 N N . ALA A 1 99 ? -16.467 -16.996 7.316 1.00 96.31 99 ALA A N 1
ATOM 794 C CA . ALA A 1 99 ? -17.813 -16.658 6.850 1.00 96.31 99 ALA A CA 1
ATOM 795 C C . ALA A 1 99 ? -18.228 -15.198 7.134 1.00 96.31 99 ALA A C 1
ATOM 797 O O . ALA A 1 99 ? -19.289 -14.765 6.686 1.00 96.31 99 ALA A O 1
ATOM 798 N N . LYS A 1 100 ? -17.424 -14.433 7.884 1.00 95.69 100 LYS A N 1
ATOM 799 C CA . LYS A 1 100 ? -17.615 -12.991 8.109 1.00 95.69 100 LYS A CA 1
ATOM 800 C C . LYS A 1 100 ? -16.843 -12.114 7.128 1.00 95.69 100 LYS A C 1
ATOM 802 O O . LYS A 1 100 ? -17.126 -10.922 7.084 1.00 95.69 100 LYS A O 1
ATOM 807 N N . LEU A 1 101 ? -15.917 -12.676 6.347 1.00 96.75 101 LEU A N 1
ATOM 808 C CA . LEU A 1 101 ? -15.319 -11.956 5.222 1.00 96.75 101 LEU A CA 1
ATOM 809 C C . LEU A 1 101 ? -16.392 -11.581 4.206 1.00 96.75 101 LEU A C 1
ATOM 811 O O . LEU A 1 101 ? -17.390 -12.291 4.077 1.00 96.75 101 LEU A O 1
ATOM 815 N N . ASP A 1 102 ? -16.155 -10.510 3.459 1.00 95.06 102 ASP A N 1
ATOM 816 C CA . ASP A 1 102 ? -17.003 -10.138 2.334 1.00 95.06 102 ASP A CA 1
ATOM 817 C C . ASP A 1 102 ? -17.117 -11.284 1.307 1.00 95.06 102 ASP A C 1
ATOM 819 O O . ASP A 1 102 ? -16.201 -12.101 1.144 1.00 95.06 102 ASP A O 1
ATOM 823 N N . GLU A 1 103 ? -18.271 -11.390 0.649 1.00 94.94 103 GLU A N 1
ATOM 824 C CA . GLU A 1 103 ? -18.531 -12.473 -0.295 1.00 94.94 103 GLU A CA 1
ATOM 825 C C . GLU A 1 103 ? -17.558 -12.461 -1.480 1.00 94.94 103 GLU A C 1
ATOM 827 O O . GLU A 1 103 ? -17.058 -13.531 -1.848 1.00 94.94 103 GLU A O 1
ATOM 832 N N . ASP A 1 104 ? -17.220 -11.284 -2.013 1.00 93.69 104 ASP A N 1
ATOM 833 C CA . ASP A 1 104 ? -16.270 -11.153 -3.118 1.00 93.69 104 ASP A CA 1
ATOM 834 C C . ASP A 1 104 ? -14.876 -11.617 -2.690 1.00 93.69 104 ASP A C 1
ATOM 836 O O . ASP A 1 104 ? -14.193 -12.305 -3.454 1.00 93.69 104 ASP A O 1
ATOM 840 N N . VAL A 1 105 ? -14.482 -11.353 -1.439 1.00 97.81 105 VAL A N 1
ATOM 841 C CA . VAL A 1 105 ? -13.208 -11.825 -0.870 1.00 97.81 105 VAL A CA 1
ATOM 842 C C . VAL A 1 105 ? -13.188 -13.345 -0.756 1.00 97.81 105 VAL A C 1
ATOM 844 O O . VAL A 1 105 ? -12.225 -13.992 -1.174 1.00 97.81 105 VAL A O 1
ATOM 847 N N . ARG A 1 106 ? -14.257 -13.953 -0.226 1.00 98.00 106 ARG A N 1
ATOM 848 C CA . ARG A 1 106 ? -14.342 -15.419 -0.110 1.00 98.00 106 ARG A CA 1
ATOM 849 C C . ARG A 1 106 ? -14.336 -16.093 -1.478 1.00 98.00 106 ARG A C 1
ATOM 851 O O . ARG A 1 106 ? -13.633 -17.085 -1.676 1.00 98.00 106 ARG A O 1
ATOM 858 N N . ASN A 1 107 ? -15.108 -15.557 -2.422 1.00 97.44 107 ASN A N 1
ATOM 859 C CA . ASN A 1 107 ? -15.188 -16.075 -3.782 1.00 97.44 107 ASN A CA 1
ATOM 860 C C . ASN A 1 107 ? -13.835 -15.961 -4.490 1.00 97.44 107 ASN A C 1
ATOM 862 O O . ASN A 1 107 ? -13.366 -16.951 -5.055 1.00 97.44 107 ASN A O 1
ATOM 866 N N . SER A 1 108 ? -13.177 -14.806 -4.388 1.00 97.69 108 SER A N 1
ATOM 867 C CA . SER A 1 108 ? -11.853 -14.572 -4.971 1.00 97.69 108 SER A CA 1
ATOM 868 C C . SER A 1 108 ? -10.795 -15.488 -4.366 1.00 97.69 108 SER A C 1
ATOM 870 O O . SER A 1 108 ? -10.040 -16.107 -5.110 1.00 97.69 108 SER A O 1
ATOM 872 N N . HIS A 1 109 ? -10.792 -15.673 -3.042 1.00 98.06 109 HIS A N 1
ATOM 873 C CA . HIS A 1 109 ? -9.885 -16.611 -2.381 1.00 98.06 109 HIS A CA 1
ATOM 874 C C . HIS A 1 109 ? -10.104 -18.051 -2.867 1.00 98.06 109 HIS A C 1
ATOM 876 O O . HIS A 1 109 ? -9.151 -18.726 -3.244 1.00 98.06 109 HIS A O 1
ATOM 882 N N . ARG A 1 110 ? -11.359 -18.523 -2.923 1.00 97.62 110 ARG A N 1
ATOM 883 C CA . ARG A 1 110 ? -11.690 -19.884 -3.383 1.00 97.62 110 ARG A CA 1
ATOM 884 C C . ARG A 1 110 ? -11.257 -20.124 -4.831 1.00 97.62 110 ARG A C 1
ATOM 886 O O . ARG A 1 110 ? -10.645 -21.149 -5.123 1.00 97.62 110 ARG A O 1
ATOM 893 N N . VAL A 1 111 ? -11.582 -19.197 -5.733 1.00 97.25 111 VAL A N 1
ATOM 894 C CA . VAL A 1 111 ? -11.208 -19.292 -7.154 1.00 97.25 111 VAL A CA 1
ATOM 895 C C . VAL A 1 111 ? -9.691 -19.210 -7.317 1.00 97.25 111 VAL A C 1
ATOM 897 O O . VAL A 1 111 ? -9.105 -20.013 -8.041 1.00 97.25 111 VAL A O 1
ATOM 900 N N . GLY A 1 112 ? -9.048 -18.286 -6.605 1.00 96.75 112 GLY A N 1
ATOM 901 C CA . GLY A 1 112 ? -7.606 -18.088 -6.631 1.00 96.75 112 GLY A CA 1
ATOM 902 C C . GLY A 1 112 ? -6.818 -19.290 -6.116 1.00 96.75 112 GLY A C 1
ATOM 903 O O . GLY A 1 112 ? -5.877 -19.713 -6.776 1.00 96.75 112 GLY A O 1
ATOM 904 N N . VAL A 1 113 ? -7.240 -19.916 -5.012 1.00 97.06 113 VAL A N 1
ATOM 905 C CA . VAL A 1 113 ? -6.650 -21.177 -4.522 1.00 97.06 113 VAL A CA 1
ATOM 906 C C . VAL A 1 113 ? -6.721 -22.260 -5.601 1.00 97.06 113 VAL A C 1
ATOM 908 O O . VAL A 1 113 ? -5.722 -22.924 -5.872 1.00 97.06 113 VAL A O 1
ATOM 911 N N . GLY A 1 114 ? -7.869 -22.403 -6.274 1.00 96.06 114 GLY A N 1
ATOM 912 C CA . GLY A 1 114 ? -8.013 -23.330 -7.400 1.00 96.06 114 GLY A CA 1
ATOM 913 C C . GLY A 1 114 ? -7.061 -23.013 -8.560 1.00 96.06 114 GLY A C 1
ATOM 914 O O . GLY A 1 114 ? -6.448 -23.918 -9.124 1.00 96.06 114 GLY A O 1
ATOM 915 N N . HIS A 1 115 ? -6.884 -21.730 -8.886 1.00 94.88 115 HIS A N 1
ATOM 916 C CA . HIS A 1 115 ? -5.948 -21.280 -9.916 1.00 94.88 115 HIS A CA 1
ATOM 917 C C . HIS A 1 115 ? -4.489 -21.598 -9.565 1.00 94.88 115 HIS A C 1
ATOM 919 O O . HIS A 1 115 ? -3.749 -22.105 -10.412 1.00 94.88 115 HIS A O 1
ATOM 925 N N . VAL A 1 116 ? -4.085 -21.324 -8.321 1.00 94.38 116 VAL A N 1
ATOM 926 C CA . VAL A 1 116 ? -2.737 -21.614 -7.822 1.00 94.38 116 VAL A CA 1
ATOM 927 C C . VAL A 1 116 ? -2.476 -23.117 -7.874 1.00 94.38 116 VAL A C 1
ATOM 929 O O . VAL A 1 116 ? -1.467 -23.518 -8.442 1.00 94.38 116 VAL A O 1
ATOM 932 N N . LEU A 1 117 ? -3.407 -23.952 -7.392 1.00 93.50 117 LEU A N 1
ATOM 933 C CA . LEU A 1 117 ? -3.301 -25.416 -7.476 1.00 93.50 117 LEU A CA 1
ATOM 934 C C . LEU A 1 117 ? -3.147 -25.907 -8.920 1.00 93.50 117 LEU A C 1
ATOM 936 O O . LEU A 1 117 ? -2.277 -26.724 -9.199 1.00 93.50 117 LEU A O 1
ATOM 940 N N . MET A 1 118 ? -3.946 -25.384 -9.854 1.00 92.94 118 MET A N 1
ATOM 941 C CA 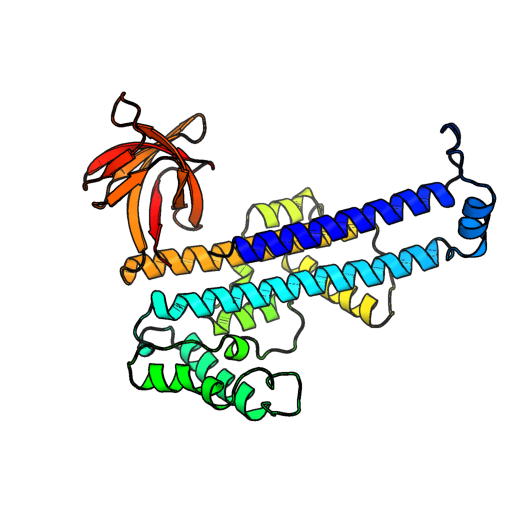. MET A 1 118 ? -3.889 -25.781 -11.267 1.00 92.94 118 MET A CA 1
ATOM 942 C C . MET A 1 118 ? -2.526 -25.485 -11.910 1.00 92.94 118 MET A C 1
ATOM 944 O O . MET A 1 118 ? -2.063 -26.230 -12.773 1.00 92.94 118 MET A O 1
ATOM 948 N N . LYS A 1 119 ? -1.892 -24.376 -11.519 1.00 91.75 119 LYS A N 1
ATOM 949 C CA . LYS A 1 119 ? -0.576 -23.960 -12.022 1.00 91.75 119 LYS A CA 1
ATOM 950 C C . LYS A 1 119 ? 0.585 -24.463 -11.163 1.00 91.75 119 LYS A C 1
ATOM 952 O O . LYS A 1 119 ? 1.742 -24.259 -11.544 1.00 91.75 119 LYS A O 1
ATOM 957 N N . TRP A 1 120 ? 0.303 -25.078 -10.018 1.00 93.12 120 TRP A N 1
ATOM 958 C CA . TRP A 1 120 ? 1.328 -25.550 -9.108 1.00 93.12 120 TRP A CA 1
ATOM 959 C C . TRP A 1 120 ? 2.111 -26.704 -9.729 1.00 93.12 120 TRP A C 1
ATOM 961 O O . TRP A 1 120 ? 1.580 -27.571 -10.422 1.00 93.12 120 TRP A O 1
ATOM 971 N N . SER A 1 121 ? 3.418 -26.691 -9.498 1.00 86.62 121 SER A N 1
ATOM 972 C CA . SER A 1 121 ? 4.307 -27.770 -9.894 1.00 86.62 121 SER A CA 1
ATOM 973 C C . SER A 1 121 ? 5.587 -27.681 -9.079 1.00 86.62 121 SER A C 1
ATOM 975 O O . SER A 1 121 ? 6.221 -26.627 -9.042 1.00 86.62 121 SER A O 1
ATOM 977 N N . ALA A 1 122 ? 6.003 -28.805 -8.491 1.00 81.50 122 ALA A N 1
ATOM 978 C CA . ALA A 1 122 ? 7.249 -28.909 -7.730 1.00 81.50 122 ALA A CA 1
ATOM 979 C C . ALA A 1 122 ? 8.506 -28.541 -8.544 1.00 81.50 122 ALA A C 1
ATOM 981 O O . ALA A 1 122 ? 9.546 -28.233 -7.972 1.00 81.50 122 ALA A O 1
ATOM 982 N N . THR A 1 123 ? 8.425 -28.577 -9.879 1.00 80.25 123 THR A N 1
ATOM 983 C CA . THR A 1 123 ? 9.553 -28.308 -10.782 1.00 80.25 123 THR A CA 1
ATOM 984 C C . THR A 1 123 ? 9.458 -26.960 -11.497 1.00 80.25 123 THR A C 1
ATOM 986 O O . THR A 1 123 ? 10.404 -26.587 -12.191 1.00 80.25 123 THR A O 1
ATOM 989 N N . LYS A 1 124 ? 8.353 -26.208 -11.346 1.00 75.81 124 LYS A N 1
ATOM 990 C CA . LYS A 1 124 ? 8.180 -24.890 -11.980 1.00 75.81 124 LYS A CA 1
ATOM 991 C C . LYS A 1 124 ? 8.265 -23.749 -10.963 1.00 75.81 124 LYS A C 1
ATOM 993 O O . LYS A 1 124 ? 7.771 -23.872 -9.846 1.00 75.81 124 LYS A O 1
ATOM 998 N N . PRO A 1 125 ? 8.818 -22.593 -11.363 1.00 72.69 125 PRO A N 1
ATOM 999 C CA . PRO A 1 125 ? 9.155 -21.532 -10.419 1.00 72.69 125 PRO A CA 1
ATOM 1000 C C . PRO A 1 125 ? 7.956 -20.749 -9.866 1.00 72.69 125 PRO A C 1
ATOM 1002 O O . PRO A 1 125 ? 8.072 -20.237 -8.760 1.00 72.69 125 PRO A O 1
ATOM 1005 N N . ILE A 1 126 ? 6.830 -20.653 -10.592 1.00 78.12 126 ILE A N 1
ATOM 1006 C CA . ILE A 1 126 ? 5.751 -19.689 -10.278 1.00 78.12 126 ILE A CA 1
ATOM 1007 C C . ILE A 1 126 ? 5.157 -19.924 -8.880 1.00 78.12 126 ILE A C 1
ATOM 1009 O O . ILE A 1 126 ? 5.132 -19.003 -8.077 1.00 78.12 126 ILE A O 1
ATOM 1013 N N . TYR A 1 127 ? 4.745 -21.160 -8.573 1.00 85.75 127 TYR A N 1
ATOM 1014 C CA . TYR A 1 127 ? 4.189 -21.529 -7.259 1.00 85.75 127 TYR A CA 1
ATOM 1015 C C . TYR A 1 127 ? 4.956 -22.663 -6.568 1.00 85.75 127 TYR A C 1
ATOM 1017 O O . TYR A 1 127 ? 4.587 -23.078 -5.474 1.00 85.75 127 TYR A O 1
ATOM 1025 N N . GLY A 1 128 ? 6.037 -23.171 -7.172 1.00 80.06 128 GLY A N 1
ATOM 1026 C CA . GLY A 1 128 ? 6.781 -24.328 -6.657 1.00 80.06 128 GLY A CA 1
ATOM 1027 C C . GLY A 1 128 ? 7.480 -24.096 -5.313 1.00 80.06 128 GLY A C 1
ATOM 1028 O O . GLY A 1 128 ? 7.901 -25.054 -4.673 1.00 80.06 128 GLY A O 1
ATOM 1029 N N . LYS A 1 129 ? 7.584 -22.839 -4.858 1.00 86.19 129 LYS A N 1
ATOM 1030 C CA . LYS A 1 129 ? 8.087 -22.491 -3.518 1.00 86.19 129 LYS A CA 1
ATOM 1031 C C . LYS A 1 129 ? 7.049 -22.703 -2.411 1.00 86.19 129 LYS A C 1
ATOM 1033 O O . LYS A 1 129 ? 7.422 -22.780 -1.245 1.00 86.19 129 LYS A O 1
ATOM 1038 N N . ILE A 1 130 ? 5.767 -22.782 -2.764 1.00 88.19 130 ILE A N 1
ATOM 1039 C CA . ILE A 1 130 ? 4.671 -23.006 -1.823 1.00 88.19 130 ILE A CA 1
ATOM 1040 C C . ILE A 1 130 ? 4.475 -24.515 -1.698 1.00 88.19 130 ILE A C 1
ATOM 1042 O O . ILE A 1 130 ? 4.351 -25.217 -2.705 1.00 88.19 130 ILE A O 1
ATOM 1046 N N . ALA A 1 131 ? 4.445 -25.029 -0.469 1.00 89.50 131 ALA A N 1
ATOM 1047 C CA . ALA A 1 131 ? 4.139 -26.437 -0.248 1.00 89.50 131 ALA A CA 1
ATOM 1048 C C . ALA A 1 131 ? 2.707 -26.727 -0.713 1.00 89.50 131 ALA A C 1
ATOM 1050 O O . ALA A 1 131 ? 1.780 -26.040 -0.286 1.00 89.50 131 ALA A O 1
ATOM 1051 N N . GLU A 1 132 ? 2.514 -27.760 -1.536 1.00 90.25 132 GLU A N 1
ATOM 1052 C CA . GLU A 1 132 ? 1.207 -28.095 -2.124 1.00 90.25 132 GLU A CA 1
ATOM 1053 C C . GLU A 1 132 ? 0.099 -28.179 -1.064 1.00 90.25 132 GLU A C 1
ATOM 1055 O O . GLU A 1 132 ? -0.973 -27.593 -1.203 1.00 90.25 132 GLU A O 1
ATOM 1060 N N . THR A 1 133 ? 0.409 -28.825 0.062 1.00 87.31 133 THR A N 1
ATOM 1061 C CA . THR A 1 133 ? -0.507 -29.006 1.194 1.00 87.31 133 THR A CA 1
ATOM 1062 C C . THR A 1 133 ? -0.925 -27.695 1.861 1.00 87.31 133 THR A C 1
ATOM 1064 O O . THR A 1 133 ? -2.016 -27.622 2.422 1.00 87.31 133 THR A O 1
ATOM 1067 N N . SER A 1 134 ? -0.103 -26.646 1.786 1.00 91.06 134 SER A N 1
ATOM 1068 C CA . SER A 1 134 ? -0.430 -25.333 2.355 1.00 91.06 134 SER A CA 1
ATOM 1069 C C . SER A 1 134 ? -1.328 -24.476 1.463 1.00 91.06 134 SER A C 1
ATOM 1071 O O . SER A 1 134 ? -1.986 -23.578 1.979 1.00 91.06 134 SER A O 1
ATOM 1073 N N . ILE A 1 135 ? -1.425 -24.773 0.160 1.00 93.25 135 ILE A N 1
ATOM 1074 C CA . ILE A 1 135 ? -2.163 -23.935 -0.803 1.00 93.25 135 ILE A CA 1
ATOM 1075 C C . ILE A 1 135 ? -3.655 -23.887 -0.456 1.00 93.25 135 ILE A C 1
ATOM 1077 O O . ILE A 1 135 ? -4.270 -22.825 -0.471 1.00 93.25 135 ILE A O 1
ATOM 1081 N N . ALA A 1 136 ? -4.238 -25.037 -0.109 1.00 93.62 136 ALA A N 1
ATOM 1082 C CA . ALA A 1 136 ? -5.651 -25.139 0.254 1.00 93.62 136 ALA A CA 1
ATOM 1083 C C . ALA A 1 136 ? -5.908 -25.098 1.769 1.00 93.62 136 ALA A C 1
ATOM 1085 O O . ALA A 1 136 ? -7.067 -25.000 2.171 1.00 93.62 136 ALA A O 1
ATOM 1086 N N . GLY A 1 137 ? -4.863 -25.172 2.604 1.00 94.31 137 GLY A N 1
ATOM 1087 C CA . GLY A 1 137 ? -4.993 -25.328 4.058 1.00 94.31 137 GLY A CA 1
ATOM 1088 C C . GLY A 1 137 ? -5.866 -24.245 4.690 1.00 94.31 137 GLY A C 1
ATOM 1089 O O . GLY A 1 137 ? -6.914 -24.547 5.257 1.00 94.31 137 GLY A O 1
ATOM 1090 N N . GLY A 1 138 ? -5.510 -22.976 4.469 1.00 94.50 138 GLY A N 1
ATOM 1091 C CA . GLY A 1 138 ? -6.263 -21.841 5.007 1.00 94.50 138 GLY A CA 1
ATOM 1092 C C . GLY A 1 138 ? -7.718 -21.776 4.524 1.00 94.50 138 GLY A C 1
ATOM 1093 O O . GLY A 1 138 ? -8.617 -21.456 5.299 1.00 94.50 138 GLY A O 1
ATOM 1094 N N . LEU A 1 139 ? -7.995 -22.158 3.271 1.00 97.06 139 LEU A N 1
ATOM 1095 C CA . LEU A 1 139 ? -9.368 -22.242 2.759 1.00 97.06 139 LEU A CA 1
ATOM 1096 C C . LEU A 1 139 ? -10.171 -23.338 3.475 1.00 97.06 139 LEU A C 1
ATOM 1098 O O . LEU A 1 139 ? -11.306 -23.099 3.884 1.00 97.06 139 LEU A O 1
ATOM 1102 N N . VAL A 1 140 ? -9.599 -24.535 3.619 1.00 96.88 140 VAL A N 1
ATOM 1103 C CA . VAL A 1 140 ? -10.260 -25.675 4.272 1.00 96.88 140 VAL A CA 1
ATOM 1104 C C . VAL A 1 140 ? -10.561 -25.363 5.736 1.00 96.88 140 VAL A C 1
ATOM 1106 O O . VAL A 1 140 ? -11.675 -25.620 6.194 1.00 96.88 140 VAL A O 1
ATOM 1109 N N . ASP A 1 141 ? -9.603 -24.778 6.447 1.00 97.12 141 ASP A N 1
ATOM 1110 C CA . ASP A 1 141 ? -9.763 -24.392 7.848 1.00 97.12 141 ASP A CA 1
ATOM 1111 C C . ASP A 1 141 ? -10.853 -23.324 8.009 1.00 97.12 141 ASP A C 1
ATOM 1113 O O . ASP A 1 141 ? -11.764 -23.467 8.829 1.00 97.12 141 ASP A O 1
ATOM 1117 N N . GLY A 1 142 ? -10.850 -22.306 7.142 1.00 96.62 142 GLY A N 1
ATOM 1118 C CA . GLY A 1 142 ? -11.885 -21.275 7.130 1.00 96.62 142 GLY A CA 1
ATOM 1119 C C . GLY A 1 142 ? -13.290 -21.842 6.906 1.00 96.62 142 GLY A C 1
ATOM 1120 O O . GLY A 1 142 ? -14.227 -21.482 7.619 1.00 96.62 142 GLY A O 1
ATOM 1121 N N . LEU A 1 143 ? -13.446 -22.785 5.970 1.00 96.44 143 LEU A N 1
ATOM 1122 C CA . LEU A 1 143 ? -14.729 -23.452 5.700 1.00 96.44 143 LEU A CA 1
ATOM 1123 C C . LEU A 1 143 ? -15.208 -24.340 6.858 1.00 96.44 143 LEU A C 1
ATOM 1125 O O . LEU A 1 143 ? -16.412 -24.533 7.022 1.00 96.44 143 LEU A O 1
ATOM 1129 N N . ARG A 1 144 ? -14.287 -24.864 7.674 1.00 97.00 144 ARG A N 1
ATOM 1130 C CA . ARG A 1 144 ? -14.595 -25.632 8.892 1.00 97.00 144 ARG A CA 1
ATOM 1131 C C . ARG A 1 144 ? -14.908 -24.747 10.100 1.00 97.00 144 ARG A C 1
ATOM 1133 O O . ARG A 1 144 ? -15.283 -25.271 11.145 1.00 97.00 144 ARG A O 1
ATOM 1140 N N . GLY A 1 145 ? -14.765 -23.428 9.967 1.00 94.12 145 GLY A N 1
ATOM 1141 C CA . GLY A 1 145 ? -14.956 -22.476 11.059 1.00 94.12 145 GLY A CA 1
ATOM 1142 C C . GLY A 1 145 ? -13.814 -22.472 12.077 1.00 94.12 145 GLY A C 1
ATOM 1143 O O . GLY A 1 145 ? -14.017 -22.022 13.204 1.00 94.12 145 GLY A O 1
ATOM 1144 N N . THR A 1 146 ? -12.634 -22.980 11.712 1.00 95.69 146 THR A N 1
ATOM 1145 C CA . THR A 1 146 ? -11.427 -22.911 12.546 1.00 95.69 146 THR A CA 1
ATOM 1146 C C . THR A 1 146 ? -10.593 -21.675 12.204 1.00 95.69 146 THR A C 1
ATOM 1148 O O . THR A 1 146 ? -10.884 -20.957 11.246 1.00 95.69 146 THR A O 1
ATOM 1151 N N . SER A 1 147 ? -9.546 -21.414 12.997 1.00 95.44 147 SER A N 1
ATO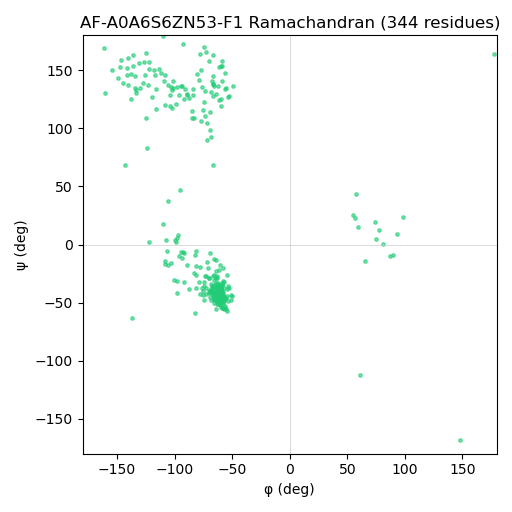M 1152 C CA . SER A 1 147 ? -8.557 -20.379 12.667 1.00 95.44 147 SER A CA 1
ATOM 1153 C C . SER A 1 147 ? -7.983 -20.641 11.278 1.00 95.44 147 SER A C 1
ATOM 1155 O O . SER A 1 147 ? -7.654 -21.783 10.965 1.00 95.44 147 SER A O 1
ATOM 1157 N N . TYR A 1 148 ? -7.884 -19.600 10.459 1.00 97.44 148 TYR A N 1
ATOM 1158 C CA . TYR A 1 148 ? -7.553 -19.725 9.049 1.00 97.44 148 TYR A CA 1
ATOM 1159 C C . TYR A 1 148 ? -6.530 -18.680 8.617 1.00 97.44 148 TYR A C 1
ATOM 1161 O O . TYR A 1 148 ? -6.318 -17.661 9.275 1.00 97.44 148 TYR A O 1
ATOM 1169 N N . THR A 1 149 ? -5.922 -18.928 7.464 1.00 96.94 149 THR A N 1
ATOM 1170 C CA . THR A 1 149 ? -5.084 -17.967 6.750 1.00 96.94 149 THR A CA 1
ATOM 1171 C C . THR A 1 149 ? -5.649 -17.744 5.355 1.00 96.94 149 THR A C 1
ATOM 1173 O O . THR A 1 149 ? -6.399 -18.569 4.827 1.00 96.94 149 THR A O 1
ATOM 1176 N N . LEU A 1 150 ? -5.316 -16.604 4.761 1.00 97.62 150 LEU A N 1
ATOM 1177 C CA . LEU A 1 150 ? -5.608 -16.344 3.360 1.00 97.62 150 LEU A CA 1
ATOM 1178 C C . LEU A 1 150 ? -4.320 -16.496 2.561 1.00 97.62 150 LEU A C 1
ATOM 1180 O O . LEU A 1 150 ? -3.306 -15.890 2.904 1.00 97.62 150 LEU A O 1
ATOM 1184 N N . LEU A 1 151 ? -4.362 -17.297 1.500 1.00 96.56 151 LEU A N 1
ATOM 1185 C CA . LEU A 1 151 ? -3.257 -17.392 0.558 1.00 96.56 151 LEU A CA 1
ATOM 1186 C C . LEU A 1 151 ? -3.237 -16.119 -0.292 1.00 96.56 151 LEU A C 1
ATOM 1188 O O . LEU A 1 151 ? -4.128 -15.921 -1.116 1.00 96.56 151 LEU A O 1
ATOM 1192 N N . ALA A 1 152 ? -2.237 -15.260 -0.105 1.00 95.31 152 ALA A N 1
ATOM 1193 C CA . ALA A 1 152 ? -2.171 -13.981 -0.808 1.00 95.31 152 ALA A CA 1
ATOM 1194 C C . ALA A 1 152 ? -2.084 -14.138 -2.338 1.00 95.31 152 ALA A C 1
ATOM 1196 O O . ALA A 1 152 ? -2.784 -13.430 -3.062 1.00 95.31 152 ALA A O 1
ATOM 1197 N N . ASP A 1 153 ? -1.339 -15.140 -2.825 1.00 94.38 153 ASP A N 1
ATOM 1198 C CA . ASP A 1 153 ? -1.255 -15.488 -4.252 1.00 94.38 153 ASP A CA 1
ATOM 1199 C C . ASP A 1 153 ? -2.625 -15.753 -4.894 1.00 94.38 153 ASP A C 1
ATOM 1201 O O . ASP A 1 153 ? -2.801 -15.548 -6.095 1.00 94.38 153 ASP A O 1
ATOM 1205 N N . ALA A 1 154 ? -3.627 -16.170 -4.109 1.00 95.94 154 ALA A N 1
ATOM 1206 C CA . ALA A 1 154 ? -4.986 -16.370 -4.606 1.00 95.94 154 ALA A CA 1
ATOM 1207 C C . ALA A 1 154 ? -5.626 -15.054 -5.094 1.00 95.94 154 ALA A C 1
ATOM 1209 O O . ALA A 1 154 ? -6.456 -15.067 -6.006 1.00 95.94 154 ALA A O 1
ATOM 1210 N N . PHE A 1 155 ? -5.227 -13.912 -4.530 1.00 96.88 155 PHE A N 1
ATOM 1211 C CA . PHE A 1 155 ? -5.711 -12.592 -4.937 1.00 96.88 155 PHE A CA 1
ATOM 1212 C C . PHE A 1 155 ? -4.871 -11.969 -6.063 1.00 96.88 155 PHE A C 1
ATOM 1214 O O . PHE A 1 155 ? -5.358 -11.089 -6.768 1.00 96.88 155 PHE A O 1
ATOM 1221 N N . LEU A 1 156 ? -3.651 -12.463 -6.287 1.00 94.75 156 LEU A N 1
ATOM 1222 C CA . LEU A 1 156 ? -2.661 -11.918 -7.227 1.00 94.75 156 LEU A CA 1
ATOM 1223 C C . LEU A 1 156 ? -2.524 -12.772 -8.499 1.00 94.75 156 LEU A C 1
ATOM 1225 O O . LEU A 1 156 ? -1.444 -12.979 -9.040 1.00 94.75 156 LEU A O 1
ATOM 1229 N N . THR A 1 157 ? -3.647 -13.302 -8.979 1.00 91.00 157 THR A N 1
ATOM 1230 C CA . THR A 1 157 ? -3.697 -14.205 -10.143 1.00 91.00 157 THR A CA 1
ATOM 1231 C C . THR A 1 157 ? -3.693 -13.496 -11.499 1.00 91.00 157 THR A C 1
ATOM 1233 O O . THR A 1 157 ? -3.581 -14.163 -12.530 1.00 91.00 157 THR A O 1
ATOM 1236 N N . ASP A 1 158 ? -3.827 -12.167 -11.517 1.00 85.56 158 ASP A N 1
ATOM 1237 C CA . ASP A 1 158 ? -3.776 -11.381 -12.751 1.00 85.56 158 ASP A CA 1
ATOM 1238 C C . ASP A 1 158 ? -2.326 -11.244 -13.226 1.00 85.56 158 ASP A C 1
ATOM 1240 O O . ASP A 1 158 ? -1.435 -10.949 -12.437 1.00 85.56 158 ASP A O 1
ATOM 1244 N N . SER A 1 159 ? -2.093 -11.429 -14.525 1.00 79.75 159 SER A N 1
ATOM 1245 C CA . SER A 1 159 ? -0.783 -11.215 -15.161 1.00 79.75 159 SER A CA 1
ATOM 1246 C C . SER A 1 159 ? -0.662 -9.853 -15.850 1.00 79.75 159 SER A C 1
ATOM 1248 O O . SER A 1 159 ? 0.303 -9.609 -16.572 1.00 79.75 159 SER A O 1
ATOM 1250 N N . ASP A 1 160 ? -1.676 -9.002 -15.704 1.00 90.75 160 ASP A N 1
ATOM 1251 C CA . ASP A 1 160 ? -1.739 -7.708 -16.370 1.00 90.75 160 ASP A CA 1
ATOM 1252 C C . ASP A 1 160 ? -0.895 -6.672 -15.624 1.00 90.75 160 ASP A C 1
ATOM 1254 O O . ASP A 1 160 ? -0.860 -6.640 -14.396 1.00 90.75 160 ASP A O 1
ATOM 1258 N N . ASN A 1 161 ? -0.304 -5.738 -16.369 1.00 95.19 161 ASN A N 1
ATOM 1259 C CA . ASN A 1 161 ? 0.309 -4.555 -15.776 1.00 95.19 161 ASN A CA 1
ATOM 1260 C C . ASN A 1 161 ? -0.739 -3.754 -14.969 1.00 95.19 161 ASN A C 1
ATOM 1262 O O . ASN A 1 161 ? -1.872 -3.560 -15.425 1.00 95.19 161 ASN A O 1
ATOM 1266 N N . TYR A 1 162 ? -0.337 -3.214 -13.817 1.00 96.25 162 TYR A N 1
ATOM 1267 C CA . TYR A 1 162 ? -1.134 -2.376 -12.912 1.00 96.25 162 TYR A CA 1
ATOM 1268 C C . TYR A 1 162 ? -1.517 -1.003 -13.489 1.00 96.25 162 TYR A C 1
ATOM 1270 O O . TYR A 1 162 ? -1.063 0.048 -13.038 1.00 96.25 162 TYR A O 1
ATOM 1278 N N . ARG A 1 163 ? -2.386 -1.016 -14.498 1.00 97.31 163 ARG A N 1
ATOM 1279 C CA . ARG A 1 163 ? -3.198 0.127 -14.930 1.00 97.31 163 ARG A CA 1
ATOM 1280 C C . ARG A 1 163 ? -4.314 0.402 -13.905 1.00 97.31 163 ARG A C 1
ATOM 1282 O O . ARG A 1 163 ? -4.585 -0.470 -13.077 1.00 97.31 163 ARG A O 1
ATOM 1289 N N . PRO A 1 164 ? -4.985 1.572 -13.943 1.00 97.38 164 PRO A N 1
ATOM 1290 C CA . PRO A 1 164 ? -6.074 1.896 -13.012 1.00 97.38 164 PRO A CA 1
ATOM 1291 C C . PRO A 1 164 ? -7.149 0.805 -12.892 1.00 97.38 164 PRO A C 1
ATOM 1293 O O . PRO A 1 164 ? -7.559 0.433 -11.794 1.00 97.38 164 PRO A O 1
ATOM 1296 N N . ASP A 1 165 ? -7.574 0.248 -14.023 1.00 96.19 165 ASP A N 1
ATOM 1297 C CA . ASP A 1 165 ? -8.566 -0.820 -14.100 1.00 96.19 165 ASP A CA 1
ATOM 1298 C C . ASP A 1 165 ? -8.036 -2.142 -13.531 1.00 96.19 165 ASP A C 1
ATOM 1300 O O . ASP A 1 165 ? -8.759 -2.823 -12.804 1.00 96.19 165 ASP A O 1
ATOM 1304 N N . THR A 1 166 ? -6.774 -2.487 -13.802 1.00 96.31 166 THR A N 1
ATOM 1305 C CA . THR A 1 166 ? -6.120 -3.662 -13.211 1.00 96.31 166 THR A CA 1
ATOM 1306 C C . THR A 1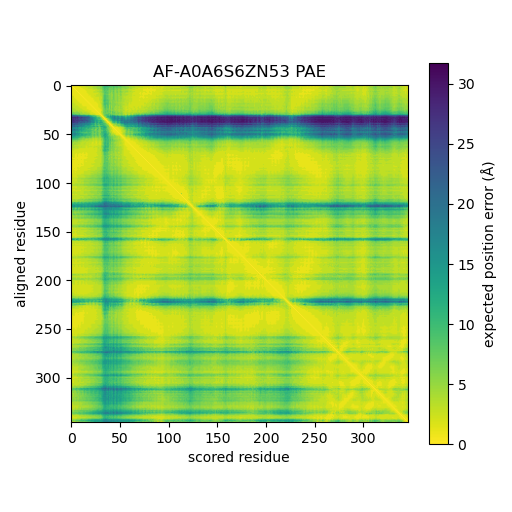 166 ? -6.019 -3.528 -11.694 1.00 96.31 166 THR A C 1
ATOM 1308 O O . THR A 1 166 ? -6.363 -4.465 -10.980 1.00 96.31 166 THR A O 1
ATOM 1311 N N . LEU A 1 167 ? -5.618 -2.360 -11.180 1.00 97.31 167 LEU A N 1
ATOM 1312 C CA . LEU A 1 167 ? -5.579 -2.099 -9.738 1.00 97.31 167 LEU A CA 1
ATOM 1313 C C . LEU A 1 167 ? -6.966 -2.253 -9.109 1.00 97.31 167 LEU A C 1
ATOM 1315 O O . LEU A 1 167 ? -7.097 -2.915 -8.084 1.00 97.31 167 LEU A O 1
ATOM 1319 N N . ASN A 1 168 ? -8.012 -1.724 -9.746 1.00 96.81 168 ASN A N 1
ATOM 1320 C CA . ASN A 1 168 ? -9.384 -1.931 -9.284 1.00 96.81 168 ASN A CA 1
ATOM 1321 C C . ASN A 1 168 ? -9.783 -3.412 -9.281 1.00 96.81 168 ASN A C 1
ATOM 1323 O O . ASN A 1 168 ? -10.361 -3.873 -8.301 1.00 96.81 168 ASN A O 1
ATOM 1327 N N . ARG A 1 169 ? -9.437 -4.190 -10.317 1.00 96.06 169 ARG A N 1
ATOM 1328 C CA . ARG A 1 169 ? -9.705 -5.642 -10.339 1.00 96.06 169 ARG A CA 1
ATOM 1329 C C . ARG A 1 169 ? -8.997 -6.376 -9.200 1.00 96.06 169 ARG A C 1
ATOM 1331 O O . ARG A 1 169 ? -9.627 -7.186 -8.524 1.00 96.06 169 ARG A O 1
ATOM 1338 N N . VAL A 1 170 ? -7.722 -6.078 -8.968 1.00 96.50 170 VAL A N 1
ATOM 1339 C CA . VAL A 1 170 ? -6.911 -6.707 -7.912 1.00 96.50 170 VAL A CA 1
ATOM 1340 C C . VAL A 1 170 ? -7.466 -6.366 -6.532 1.00 96.50 170 VAL A C 1
ATOM 1342 O O . VAL A 1 170 ? -7.690 -7.254 -5.715 1.00 96.50 170 VAL A O 1
ATOM 1345 N N . PHE A 1 171 ? -7.768 -5.094 -6.276 1.00 97.31 171 PHE A N 1
ATOM 1346 C CA . PHE A 1 171 ? -8.296 -4.666 -4.982 1.00 97.31 171 PHE A CA 1
ATOM 1347 C C . PHE A 1 171 ? -9.749 -5.103 -4.757 1.00 97.31 171 PHE A C 1
ATOM 1349 O O . PHE A 1 171 ? -10.136 -5.376 -3.620 1.00 97.31 171 PHE A O 1
ATOM 1356 N N . LYS A 1 172 ? -10.542 -5.289 -5.817 1.00 96.75 172 LYS A N 1
ATOM 1357 C CA . LYS A 1 172 ? -11.870 -5.901 -5.704 1.00 96.75 172 LYS A CA 1
ATOM 1358 C C . LYS A 1 172 ? -11.799 -7.313 -5.132 1.00 96.75 172 LYS A C 1
ATOM 1360 O O . LYS A 1 172 ? -12.613 -7.660 -4.280 1.00 96.75 172 LYS A O 1
ATOM 1365 N N . LYS A 1 173 ? -10.774 -8.093 -5.494 1.00 97.12 173 LYS A N 1
ATOM 1366 C CA . LYS A 1 173 ? -10.559 -9.444 -4.944 1.00 97.12 173 LYS A CA 1
ATOM 1367 C C . LYS A 1 173 ? -10.325 -9.459 -3.428 1.00 97.12 173 LYS A C 1
ATOM 1369 O O . LYS A 1 173 ? -10.559 -10.485 -2.796 1.00 97.12 173 LYS A O 1
ATOM 1374 N N . ILE A 1 174 ? -9.902 -8.334 -2.846 1.00 97.12 174 ILE A N 1
ATOM 1375 C CA . ILE A 1 174 ? -9.731 -8.140 -1.396 1.00 97.12 174 ILE A CA 1
ATOM 1376 C C . ILE A 1 174 ? -10.776 -7.184 -0.783 1.00 97.12 174 ILE A C 1
ATOM 1378 O O . ILE A 1 174 ? -10.609 -6.734 0.351 1.00 97.12 174 ILE A O 1
ATOM 1382 N N . GLY A 1 175 ? -11.886 -6.938 -1.491 1.00 96.38 175 GLY A N 1
ATOM 1383 C CA . GLY A 1 175 ? -13.092 -6.310 -0.939 1.00 96.38 175 GLY A CA 1
ATOM 1384 C C . GLY A 1 175 ? -13.245 -4.812 -1.211 1.00 96.38 175 GLY A C 1
ATOM 1385 O O . GLY A 1 175 ? -13.915 -4.127 -0.441 1.00 96.38 175 GLY A O 1
ATOM 1386 N N . PHE A 1 176 ? -12.621 -4.280 -2.266 1.00 96.69 176 PHE A N 1
ATOM 1387 C CA . PHE A 1 176 ? -12.731 -2.863 -2.632 1.00 96.69 176 PHE A CA 1
ATOM 1388 C C . PHE A 1 176 ? -13.212 -2.686 -4.075 1.00 96.69 176 PHE A C 1
ATOM 1390 O O . PHE A 1 176 ? -12.453 -2.909 -5.013 1.00 96.69 176 PHE A O 1
ATOM 1397 N N . ASP A 1 177 ? -14.447 -2.219 -4.260 1.00 92.88 177 ASP A N 1
ATOM 1398 C CA . ASP A 1 177 ? -15.039 -2.058 -5.597 1.00 92.88 177 ASP A CA 1
ATOM 1399 C C . ASP A 1 177 ? -14.309 -1.048 -6.499 1.00 92.88 177 ASP A C 1
ATOM 1401 O O . ASP A 1 177 ? -14.180 -1.275 -7.700 1.00 92.88 177 ASP A O 1
ATOM 1405 N N . ASP A 1 178 ? -13.830 0.063 -5.934 1.00 94.06 178 ASP A N 1
ATOM 1406 C CA . ASP A 1 178 ? -13.118 1.114 -6.675 1.00 94.06 178 ASP A CA 1
ATOM 1407 C C . ASP A 1 178 ? -11.990 1.706 -5.821 1.00 94.06 178 ASP A C 1
ATOM 1409 O O . ASP A 1 178 ? -12.045 2.852 -5.368 1.00 94.06 178 ASP A O 1
ATOM 1413 N N . ALA A 1 179 ? -10.959 0.904 -5.555 1.00 96.50 179 ALA A N 1
ATOM 1414 C CA . ALA A 1 179 ? -9.803 1.338 -4.772 1.00 96.50 179 ALA A CA 1
ATOM 1415 C C . ALA A 1 179 ? -9.064 2.522 -5.415 1.00 96.50 179 ALA A C 1
ATOM 1417 O O . ALA A 1 179 ? -8.599 3.423 -4.718 1.00 96.50 179 ALA A O 1
ATOM 1418 N N . TYR A 1 180 ? -9.002 2.573 -6.746 1.00 97.50 180 TYR A N 1
ATOM 1419 C CA . TYR A 1 180 ? -8.322 3.638 -7.473 1.00 97.50 180 TYR A CA 1
ATOM 1420 C C . TYR A 1 180 ? -9.065 4.978 -7.385 1.00 97.50 180 TYR A C 1
ATOM 1422 O O . TYR A 1 180 ? -8.453 6.034 -7.535 1.00 97.50 180 TYR A O 1
ATOM 1430 N N . SER A 1 181 ? -10.366 4.997 -7.062 1.00 96.94 181 SER A N 1
ATOM 1431 C CA . SER A 1 181 ? -11.041 6.243 -6.656 1.00 96.94 181 SER A CA 1
ATOM 1432 C C . SER A 1 181 ? -10.379 6.902 -5.447 1.00 96.94 181 SER A C 1
ATOM 1434 O O . SER A 1 181 ? -10.339 8.127 -5.374 1.00 96.94 181 SER A O 1
ATOM 1436 N N . PHE A 1 182 ? -9.810 6.124 -4.524 1.00 96.94 182 PHE A N 1
ATOM 1437 C CA . PHE A 1 182 ? -9.108 6.675 -3.370 1.00 96.94 182 PHE A CA 1
ATOM 1438 C C . PHE A 1 182 ? -7.813 7.380 -3.790 1.00 96.94 182 PHE A C 1
ATOM 1440 O O . PHE A 1 182 ? -7.521 8.465 -3.298 1.00 96.94 182 PHE A O 1
ATOM 1447 N N . VAL A 1 183 ? -7.092 6.813 -4.763 1.00 97.94 183 VAL A N 1
ATOM 1448 C CA . VAL A 1 183 ? -5.904 7.430 -5.376 1.00 97.94 183 VAL A CA 1
ATOM 1449 C C . VAL A 1 183 ? -6.280 8.727 -6.091 1.00 97.94 183 VAL A C 1
ATOM 1451 O O . VAL A 1 183 ? -5.678 9.765 -5.839 1.00 97.94 183 VAL A O 1
ATOM 1454 N N . ARG A 1 184 ? -7.324 8.700 -6.930 1.00 97.69 184 ARG A N 1
ATOM 1455 C CA . ARG A 1 184 ? -7.811 9.877 -7.676 1.00 97.69 184 ARG A CA 1
ATOM 1456 C C . ARG A 1 184 ? -8.206 11.046 -6.773 1.00 97.69 184 ARG A C 1
ATOM 1458 O O . ARG A 1 184 ? -8.087 12.195 -7.180 1.00 97.69 184 ARG A O 1
ATOM 1465 N N . ASN A 1 185 ? -8.690 10.744 -5.570 1.00 96.75 185 ASN A N 1
ATOM 1466 C CA . ASN A 1 185 ? -9.169 11.730 -4.606 1.00 96.75 185 ASN A CA 1
ATOM 1467 C C . ASN A 1 185 ? -8.140 12.076 -3.513 1.00 96.75 185 ASN A C 1
ATOM 1469 O O . ASN A 1 185 ? -8.469 12.851 -2.611 1.00 96.75 185 ASN A O 1
ATOM 1473 N N . SER A 1 186 ? -6.926 11.512 -3.553 1.00 96.38 186 SER A N 1
ATOM 1474 C CA . SER A 1 186 ? -5.860 11.885 -2.614 1.00 96.38 186 SER A CA 1
ATOM 1475 C C . SER A 1 186 ? -5.434 13.335 -2.878 1.00 96.38 186 SER A C 1
ATOM 1477 O O . SER A 1 186 ? -5.114 13.668 -4.023 1.00 96.38 186 SER A O 1
ATOM 1479 N N . PRO A 1 187 ? -5.407 14.206 -1.850 1.00 95.50 187 PRO A N 1
ATOM 1480 C CA . PRO A 1 187 ? -4.945 15.585 -1.996 1.00 95.50 187 PRO A CA 1
ATOM 1481 C C . PRO A 1 187 ? -3.543 15.693 -2.601 1.00 95.50 187 PRO A C 1
ATOM 1483 O O . PRO A 1 187 ? -3.300 16.565 -3.428 1.00 95.50 187 PRO A O 1
ATOM 1486 N N . GLU A 1 188 ? -2.643 14.791 -2.223 1.00 97.00 188 GLU A N 1
ATOM 1487 C CA . GLU A 1 188 ? -1.255 14.758 -2.676 1.00 97.00 188 GLU A CA 1
ATOM 1488 C C . GLU A 1 188 ? -1.154 14.352 -4.152 1.00 97.00 188 GLU A C 1
ATOM 1490 O O . GLU A 1 188 ? -0.391 14.946 -4.913 1.00 97.00 188 GLU A O 1
ATOM 1495 N N . VAL A 1 189 ? -1.964 13.380 -4.586 1.00 98.12 189 VAL A N 1
ATOM 1496 C CA . VAL A 1 189 ? -2.057 12.985 -6.001 1.00 98.12 189 VAL A CA 1
ATOM 1497 C C . VAL A 1 189 ? -2.673 14.105 -6.839 1.00 98.12 189 VAL A C 1
ATOM 1499 O O . VAL A 1 189 ? -2.179 14.397 -7.928 1.00 98.12 189 VAL A O 1
ATOM 1502 N N . ILE A 1 190 ? -3.729 14.752 -6.335 1.00 98.06 190 ILE A N 1
ATOM 1503 C CA . ILE A 1 190 ? -4.367 15.890 -7.007 1.00 98.06 190 ILE A CA 1
ATOM 1504 C C . ILE A 1 190 ? -3.362 17.028 -7.180 1.00 98.06 190 ILE A C 1
ATOM 1506 O O . ILE A 1 190 ? -3.206 17.510 -8.299 1.00 98.06 190 ILE A O 1
ATOM 1510 N N . ASP A 1 191 ? -2.660 17.418 -6.111 1.00 98.00 191 ASP A N 1
ATOM 1511 C CA . ASP A 1 191 ? -1.651 18.481 -6.161 1.00 98.00 191 ASP A CA 1
ATOM 1512 C C . ASP A 1 191 ? -0.502 18.126 -7.110 1.00 98.00 191 ASP A C 1
ATOM 1514 O O . ASP A 1 191 ? -0.078 18.951 -7.917 1.00 98.00 191 ASP A O 1
ATOM 1518 N N . PHE A 1 192 ? -0.040 16.875 -7.106 1.00 98.12 192 PHE A N 1
ATOM 1519 C CA . PHE A 1 192 ? 0.954 16.423 -8.073 1.00 98.12 192 PHE A CA 1
ATOM 1520 C C . PHE A 1 192 ? 0.457 16.590 -9.520 1.00 98.12 192 PHE A C 1
ATOM 1522 O O . PHE A 1 192 ? 1.151 17.180 -10.351 1.00 98.12 192 PHE A O 1
ATOM 1529 N N . CYS A 1 193 ? -0.760 16.145 -9.832 1.00 97.75 193 CYS A N 1
ATOM 1530 C CA . CYS A 1 193 ? -1.334 16.294 -11.168 1.00 97.75 193 CYS A CA 1
ATOM 1531 C C . CYS A 1 193 ? -1.545 17.766 -11.565 1.00 97.75 193 CYS A C 1
ATOM 1533 O O . CYS A 1 193 ? -1.203 18.155 -12.682 1.00 97.75 193 CYS A O 1
ATOM 1535 N N . SER A 1 194 ? -2.079 18.606 -10.674 1.00 96.75 194 SER A N 1
ATOM 1536 C CA . SER A 1 194 ? -2.373 20.008 -10.991 1.00 96.75 194 SER A CA 1
ATOM 1537 C C . SER A 1 194 ? -1.126 20.883 -11.033 1.00 96.75 194 SER A C 1
ATOM 1539 O O . SER A 1 194 ? -0.980 21.711 -11.927 1.00 96.75 194 SER A O 1
ATOM 1541 N N . SER A 1 195 ? -0.230 20.706 -10.067 1.00 94.25 195 SER A N 1
ATOM 1542 C CA . SER A 1 195 ? 0.878 21.623 -9.802 1.00 94.25 195 SER A CA 1
ATOM 1543 C C . SER A 1 195 ? 2.175 21.129 -10.434 1.00 94.25 195 SER A C 1
ATOM 1545 O O . SER A 1 195 ? 2.915 21.917 -11.020 1.00 94.25 195 SER A O 1
ATOM 1547 N N . LYS A 1 196 ? 2.462 19.821 -10.353 1.00 94.00 196 LYS A N 1
ATOM 1548 C CA . LYS A 1 196 ? 3.712 19.248 -10.879 1.00 94.00 196 LYS A CA 1
ATOM 1549 C C . LYS A 1 196 ? 3.612 18.865 -12.352 1.00 94.00 196 LYS A C 1
ATOM 1551 O O . LYS A 1 196 ? 4.575 19.075 -13.084 1.00 94.00 196 LYS A O 1
ATOM 1556 N N . LEU A 1 197 ? 2.466 18.329 -12.771 1.00 95.00 197 LEU A N 1
ATOM 1557 C CA . LEU A 1 197 ? 2.179 17.984 -14.169 1.00 95.00 197 LEU A CA 1
ATOM 1558 C C . LEU A 1 197 ? 1.380 19.069 -14.907 1.00 95.00 197 LEU A C 1
ATOM 1560 O O . LEU A 1 197 ? 0.931 18.835 -16.023 1.00 95.00 197 LEU A O 1
ATOM 1564 N N . LEU A 1 198 ? 1.178 20.238 -14.286 1.00 94.62 198 LEU A N 1
ATOM 1565 C CA . LEU A 1 198 ? 0.505 21.403 -14.880 1.00 94.62 198 LEU A CA 1
ATOM 1566 C C . LEU A 1 198 ? -0.903 21.107 -15.434 1.00 94.62 198 LEU A C 1
ATOM 1568 O O . LEU A 1 198 ? -1.377 21.785 -16.343 1.00 94.62 198 LEU A O 1
ATOM 1572 N N . GLY A 1 199 ? -1.578 20.085 -14.901 1.00 93.25 199 GLY A N 1
ATOM 1573 C CA . GLY A 1 199 ? -2.896 19.653 -15.363 1.00 93.25 199 GLY A CA 1
ATOM 1574 C C . GLY A 1 199 ? -2.905 18.893 -16.695 1.00 93.25 199 GLY A C 1
ATOM 1575 O O . GLY A 1 199 ? -3.985 18.545 -17.165 1.00 93.25 199 GLY A O 1
ATOM 1576 N N . GLU A 1 200 ? -1.746 18.588 -17.292 1.00 94.88 200 GLU A N 1
ATOM 1577 C CA . GLU A 1 200 ? -1.657 17.823 -18.550 1.00 94.88 200 GLU A CA 1
ATOM 1578 C C . GLU A 1 200 ? -2.141 16.377 -18.391 1.00 94.88 200 GLU A C 1
ATOM 1580 O O . GLU A 1 200 ? -2.606 15.745 -19.342 1.00 94.88 200 GLU A O 1
ATOM 1585 N N . HIS A 1 201 ? -2.053 15.855 -17.167 1.00 96.62 201 HIS A N 1
ATOM 1586 C CA . HIS A 1 201 ? -2.424 14.491 -16.844 1.00 96.62 201 HIS A CA 1
ATOM 1587 C C . HIS A 1 201 ? -3.266 14.405 -15.571 1.00 96.62 201 HIS A C 1
ATOM 1589 O O . HIS A 1 201 ? -2.917 14.945 -14.524 1.00 96.62 201 HIS A O 1
ATOM 1595 N N . THR A 1 202 ? -4.336 13.615 -15.643 1.00 97.56 202 THR A N 1
ATOM 1596 C CA . THR A 1 202 ? -5.005 13.037 -14.469 1.00 97.56 202 THR A CA 1
ATOM 1597 C C . THR A 1 202 ? -4.220 11.835 -13.939 1.00 97.56 202 THR A C 1
ATOM 1599 O O . THR A 1 202 ? -3.420 11.255 -14.681 1.00 97.56 202 THR A O 1
ATOM 1602 N N . ALA A 1 203 ? -4.505 11.400 -12.706 1.00 97.75 203 ALA A N 1
ATOM 1603 C CA . ALA A 1 203 ? -3.915 10.193 -12.118 1.00 97.75 203 ALA A CA 1
ATOM 1604 C C . ALA A 1 203 ? -4.046 8.972 -13.051 1.00 97.75 203 ALA A C 1
ATOM 1606 O O . ALA A 1 203 ? -3.054 8.311 -13.356 1.00 97.75 203 ALA A O 1
ATOM 1607 N N . ASP A 1 204 ? -5.242 8.733 -13.599 1.00 98.06 204 ASP A N 1
ATOM 1608 C CA . ASP A 1 204 ? -5.510 7.632 -14.528 1.00 98.06 204 ASP A CA 1
ATOM 1609 C C . ASP A 1 204 ? -4.660 7.726 -15.796 1.00 98.06 204 ASP A C 1
ATOM 1611 O O . ASP A 1 204 ? -4.061 6.741 -16.235 1.00 98.06 204 ASP A O 1
ATOM 1615 N N . SER A 1 205 ? -4.607 8.913 -16.406 1.00 97.94 205 SER A N 1
ATOM 1616 C CA . SER A 1 205 ? -3.856 9.119 -17.646 1.00 97.94 205 SER A CA 1
ATOM 16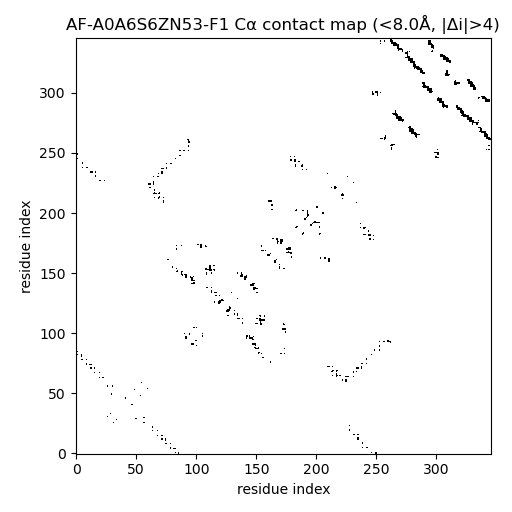17 C C . SER A 1 205 ? -2.349 8.989 -17.417 1.00 97.94 205 SER A C 1
ATOM 1619 O O . SER A 1 205 ? -1.654 8.427 -18.266 1.00 97.94 205 SER A O 1
ATOM 1621 N N . TYR A 1 206 ? -1.854 9.427 -16.254 1.00 98.12 206 TYR A N 1
ATOM 1622 C CA . TYR A 1 206 ? -0.440 9.373 -15.917 1.00 98.12 206 TYR A CA 1
ATOM 1623 C C . TYR A 1 206 ? 0.010 7.954 -15.568 1.00 98.12 206 TYR A C 1
ATOM 1625 O O . TYR A 1 206 ? 1.047 7.516 -16.060 1.00 98.12 206 TYR A O 1
ATOM 1633 N N . LEU A 1 207 ? -0.796 7.178 -14.831 1.00 98.31 207 LEU A N 1
ATOM 1634 C CA . LEU A 1 207 ? -0.509 5.757 -14.612 1.00 98.31 207 LEU A CA 1
ATOM 1635 C C . LEU A 1 207 ? -0.524 4.978 -15.933 1.00 98.31 207 LEU A C 1
ATOM 1637 O O . LEU A 1 207 ? 0.351 4.154 -16.190 1.00 98.31 207 LEU A O 1
ATOM 1641 N N . ASN A 1 208 ? -1.480 5.273 -16.817 1.00 98.06 208 ASN A N 1
ATOM 1642 C CA . ASN A 1 208 ? -1.519 4.660 -18.142 1.00 98.06 208 ASN A CA 1
ATOM 1643 C C . ASN A 1 208 ? -0.324 5.044 -19.017 1.00 98.06 208 ASN A C 1
ATOM 1645 O O . ASN A 1 208 ? 0.145 4.202 -19.786 1.00 98.06 208 ASN A O 1
ATOM 1649 N N . LYS A 1 209 ? 0.159 6.288 -18.919 1.00 96.50 209 LYS A N 1
ATOM 1650 C CA . LYS A 1 209 ? 1.410 6.724 -19.546 1.00 96.50 209 LYS A CA 1
ATOM 1651 C C . LYS A 1 209 ? 2.591 5.944 -18.976 1.00 96.50 209 LYS A C 1
ATOM 1653 O O . LYS A 1 209 ? 3.302 5.321 -19.745 1.00 96.50 209 LYS A O 1
ATOM 1658 N N . PHE A 1 210 ? 2.726 5.880 -17.655 1.00 96.88 210 PHE A N 1
ATOM 1659 C CA . PHE A 1 210 ? 3.818 5.169 -17.000 1.00 96.88 210 PHE A CA 1
ATOM 1660 C C . PHE A 1 210 ? 3.904 3.696 -17.438 1.00 96.88 210 PHE A C 1
ATOM 1662 O O . PHE A 1 210 ? 4.971 3.223 -17.821 1.00 96.88 210 PHE A O 1
ATOM 1669 N N . VAL A 1 211 ? 2.770 2.988 -17.480 1.00 96.94 211 VAL A N 1
ATOM 1670 C CA . VAL A 1 211 ? 2.721 1.597 -17.965 1.00 96.94 211 VAL A CA 1
ATOM 1671 C C . VAL A 1 211 ? 3.080 1.488 -19.453 1.00 96.94 211 VAL A C 1
ATOM 1673 O O . VAL A 1 211 ? 3.724 0.518 -19.846 1.00 96.94 211 VAL A O 1
ATOM 1676 N N . ARG A 1 212 ? 2.651 2.443 -20.292 1.00 95.88 212 ARG A N 1
ATOM 1677 C CA . ARG A 1 212 ? 3.007 2.464 -21.723 1.00 95.88 212 ARG A CA 1
ATOM 1678 C C . ARG A 1 212 ? 4.504 2.662 -21.905 1.00 95.88 212 ARG A C 1
ATOM 1680 O O . ARG A 1 212 ? 5.139 1.781 -22.459 1.00 95.88 212 ARG A O 1
ATOM 1687 N N . ASP A 1 213 ? 5.062 3.722 -21.332 1.00 95.31 213 ASP A N 1
ATOM 1688 C CA . ASP A 1 213 ? 6.489 4.013 -21.438 1.00 95.31 213 ASP A CA 1
ATOM 1689 C C . ASP A 1 213 ? 7.349 2.843 -20.912 1.00 95.31 213 ASP A C 1
ATOM 1691 O O . ASP A 1 213 ? 8.385 2.524 -21.489 1.00 95.31 213 ASP A O 1
ATOM 1695 N N . ARG A 1 214 ? 6.920 2.155 -19.839 1.00 95.12 214 ARG A N 1
ATOM 1696 C CA . ARG A 1 214 ? 7.599 0.935 -19.366 1.00 95.12 214 ARG A CA 1
ATOM 1697 C C . ARG A 1 214 ? 7.573 -0.174 -20.411 1.00 95.12 214 ARG A C 1
ATOM 1699 O O . ARG A 1 214 ? 8.578 -0.856 -20.588 1.00 95.12 214 ARG A O 1
ATOM 1706 N N . ASN A 1 215 ? 6.426 -0.417 -21.041 1.00 94.69 215 ASN A N 1
ATOM 1707 C CA . ASN A 1 215 ? 6.309 -1.448 -22.069 1.00 94.69 215 ASN A CA 1
ATOM 1708 C C . ASN A 1 215 ? 7.174 -1.109 -23.287 1.00 94.69 215 ASN A C 1
ATOM 1710 O O . ASN A 1 215 ? 7.910 -1.975 -23.750 1.00 94.69 215 ASN A O 1
ATOM 1714 N N . ASP A 1 216 ? 7.145 0.143 -23.738 1.00 94.12 216 ASP A N 1
ATOM 1715 C CA . ASP A 1 216 ? 7.961 0.626 -24.854 1.00 94.12 216 ASP A CA 1
ATOM 1716 C C . ASP A 1 216 ? 9.456 0.427 -24.548 1.00 94.12 216 ASP A C 1
ATOM 1718 O O . ASP A 1 216 ? 10.195 -0.146 -25.350 1.00 94.12 216 ASP A O 1
ATOM 1722 N N . ALA A 1 217 ? 9.889 0.786 -23.335 1.00 93.12 217 ALA A N 1
ATOM 1723 C CA . ALA A 1 217 ? 11.249 0.549 -22.855 1.00 93.12 217 ALA A CA 1
ATOM 1724 C C . ALA A 1 217 ? 11.633 -0.939 -22.803 1.00 93.12 217 ALA A C 1
ATOM 1726 O O . ALA A 1 217 ? 12.746 -1.299 -23.185 1.00 93.12 217 ALA A O 1
ATOM 1727 N N . ALA A 1 218 ? 10.730 -1.810 -22.344 1.00 90.69 218 ALA A N 1
ATOM 1728 C CA . ALA A 1 218 ? 10.976 -3.248 -22.252 1.00 90.69 218 ALA A CA 1
ATOM 1729 C C . ALA A 1 218 ? 11.037 -3.938 -23.628 1.00 90.69 218 ALA A C 1
ATOM 1731 O O . ALA A 1 218 ? 11.734 -4.941 -23.777 1.00 90.69 218 ALA A O 1
ATOM 1732 N N . HIS A 1 219 ? 10.327 -3.406 -24.626 1.00 88.81 219 HIS A N 1
ATOM 1733 C CA . HIS A 1 219 ? 10.329 -3.912 -26.002 1.00 88.81 219 HIS A CA 1
ATOM 1734 C C . HIS A 1 219 ? 11.372 -3.236 -26.907 1.00 88.81 219 HIS A C 1
ATOM 1736 O O . HIS A 1 219 ? 11.595 -3.698 -28.023 1.00 88.81 219 HIS A O 1
ATOM 1742 N N . GLY A 1 220 ? 12.049 -2.188 -26.425 1.00 81.19 220 GLY A N 1
ATOM 1743 C CA . GLY A 1 220 ? 13.034 -1.426 -27.198 1.00 81.19 220 GLY A CA 1
ATOM 1744 C C . GLY A 1 220 ? 12.417 -0.444 -28.202 1.00 81.19 220 GLY A C 1
ATOM 1745 O O . GLY A 1 220 ? 13.134 0.101 -29.037 1.00 81.19 220 GLY A O 1
ATOM 1746 N N . GLU A 1 221 ? 11.112 -0.184 -28.114 1.00 83.81 221 GLU A N 1
ATOM 1747 C CA . GLU A 1 221 ? 10.346 0.687 -29.016 1.00 83.81 221 GLU A CA 1
ATOM 1748 C C . GLU A 1 221 ? 10.228 2.117 -28.455 1.00 83.81 221 GLU A C 1
ATOM 1750 O O . GLU A 1 221 ? 9.155 2.718 -28.414 1.00 83.81 221 GLU A O 1
ATOM 1755 N N . VAL A 1 222 ? 11.343 2.681 -27.982 1.00 81.06 222 VAL A N 1
ATOM 1756 C CA . VAL A 1 222 ? 11.347 4.003 -27.336 1.00 81.06 222 VAL A CA 1
ATOM 1757 C C . VAL A 1 222 ? 11.259 5.113 -28.382 1.00 81.06 222 VAL A C 1
ATOM 1759 O O . VAL A 1 222 ? 12.234 5.424 -29.065 1.00 81.06 222 VAL A O 1
ATOM 1762 N N . SER A 1 223 ? 10.085 5.738 -28.477 1.00 73.19 223 SER A N 1
ATOM 1763 C CA . SER A 1 223 ? 9.850 6.902 -29.344 1.00 73.19 223 SER A CA 1
ATOM 1764 C C . SER A 1 223 ? 10.373 8.213 -28.745 1.00 73.19 223 SER A C 1
ATOM 1766 O O . SER A 1 223 ? 10.840 9.083 -29.480 1.00 73.19 223 SER A O 1
ATOM 1768 N N . GLU A 1 224 ? 10.346 8.345 -27.417 1.00 80.88 224 GLU A N 1
ATOM 1769 C CA . GLU A 1 224 ? 10.801 9.533 -26.697 1.00 80.88 224 GLU A CA 1
ATOM 1770 C C . GLU A 1 224 ? 11.599 9.145 -25.446 1.00 80.88 224 GLU A C 1
ATOM 1772 O O . GLU A 1 224 ? 11.127 8.413 -24.577 1.00 80.88 224 GLU A O 1
ATOM 1777 N N . ILE A 1 225 ? 12.826 9.659 -25.337 1.00 85.56 225 ILE A N 1
ATOM 1778 C CA . ILE A 1 225 ? 13.690 9.402 -24.183 1.00 85.56 225 ILE A CA 1
ATOM 1779 C C . ILE A 1 225 ? 13.312 10.364 -23.057 1.00 85.56 225 ILE A C 1
ATOM 1781 O O . ILE A 1 225 ? 13.630 11.557 -23.118 1.00 85.56 225 ILE A O 1
ATOM 1785 N N . ALA A 1 226 ? 12.689 9.833 -22.001 1.00 83.25 226 ALA A N 1
ATOM 1786 C CA . ALA A 1 226 ? 12.305 10.625 -20.837 1.00 83.25 226 ALA A CA 1
ATOM 1787 C C . ALA A 1 226 ? 13.521 11.343 -20.232 1.00 83.25 226 ALA A C 1
ATOM 1789 O O . ALA A 1 226 ? 14.588 10.756 -20.030 1.00 83.25 226 ALA A O 1
ATOM 1790 N N . ASN A 1 227 ? 13.353 12.627 -19.923 1.00 86.88 227 ASN A N 1
ATOM 1791 C CA . ASN A 1 227 ? 14.374 13.370 -19.200 1.00 86.88 227 ASN A CA 1
ATOM 1792 C C . ASN A 1 227 ? 14.383 12.971 -17.711 1.00 86.88 227 ASN A C 1
ATOM 1794 O O . ASN A 1 227 ? 13.500 12.272 -17.205 1.00 86.88 227 ASN A O 1
ATOM 1798 N N . VAL A 1 228 ? 15.404 13.432 -16.994 1.00 88.31 228 VAL A N 1
ATOM 1799 C CA . VAL A 1 228 ? 15.587 13.125 -15.572 1.00 88.31 228 VAL A CA 1
ATOM 1800 C C . VAL A 1 228 ? 14.406 13.568 -14.710 1.00 88.31 228 VAL A C 1
ATOM 1802 O O . VAL A 1 228 ? 14.076 12.891 -13.738 1.00 88.31 228 VAL A O 1
ATOM 1805 N N . ASP A 1 229 ? 13.754 14.680 -15.039 1.00 90.75 229 ASP A N 1
ATOM 1806 C CA . ASP A 1 229 ? 12.608 15.162 -14.270 1.00 90.75 229 ASP A CA 1
ATOM 1807 C C . ASP A 1 229 ? 11.353 14.323 -14.532 1.00 90.75 229 ASP A C 1
ATOM 1809 O O . ASP A 1 229 ? 10.633 14.010 -13.587 1.00 90.75 229 ASP A O 1
ATOM 1813 N N . SER A 1 230 ? 11.145 13.843 -15.760 1.00 92.25 230 SER A N 1
ATOM 1814 C CA . SER A 1 230 ? 10.102 12.864 -16.080 1.00 92.25 230 SER A CA 1
ATOM 1815 C C . SER A 1 230 ? 10.291 11.558 -15.295 1.00 92.25 230 SER A C 1
ATOM 1817 O O . SER A 1 230 ? 9.333 11.045 -14.718 1.00 92.25 230 SER A O 1
ATOM 1819 N N . LEU A 1 231 ? 11.525 11.048 -15.188 1.00 93.62 231 LEU A N 1
ATOM 1820 C CA . LEU A 1 231 ? 11.822 9.853 -14.384 1.00 93.62 231 LEU A CA 1
ATOM 1821 C C . LEU A 1 231 ? 11.558 10.084 -12.886 1.00 93.62 231 LEU A C 1
ATOM 1823 O O . LEU A 1 231 ? 10.963 9.233 -12.225 1.00 93.62 231 LEU A O 1
ATOM 1827 N N . LYS A 1 232 ? 11.925 11.255 -12.348 1.00 94.38 232 LYS A N 1
ATOM 1828 C CA . LYS A 1 232 ? 11.576 11.632 -10.964 1.00 94.38 232 LYS A CA 1
ATOM 1829 C C . LYS A 1 232 ? 10.071 11.741 -10.757 1.00 94.38 232 LYS A C 1
ATOM 1831 O O . LYS A 1 232 ? 9.587 11.390 -9.686 1.00 94.38 232 LYS A O 1
ATOM 1836 N N . ASN A 1 233 ? 9.334 12.221 -11.754 1.00 96.06 233 ASN A N 1
ATOM 1837 C CA . ASN A 1 233 ? 7.882 12.290 -11.678 1.00 96.06 233 ASN A CA 1
ATOM 1838 C C . ASN A 1 233 ? 7.265 10.882 -11.633 1.00 96.06 233 ASN A C 1
ATOM 1840 O O . ASN A 1 233 ? 6.294 10.692 -10.910 1.00 96.06 233 ASN A O 1
ATOM 1844 N N . TYR A 1 234 ? 7.830 9.882 -12.325 1.00 97.19 234 TYR A N 1
ATOM 1845 C CA . TYR A 1 234 ? 7.408 8.482 -12.149 1.00 97.19 234 TYR A CA 1
ATOM 1846 C C . TYR A 1 234 ? 7.701 7.942 -10.752 1.00 97.19 234 TYR A C 1
ATOM 1848 O O . TYR A 1 234 ? 6.824 7.316 -10.163 1.00 97.19 234 TYR A O 1
ATOM 1856 N N . VAL A 1 235 ? 8.884 8.229 -10.201 1.00 97.56 235 VAL A N 1
ATOM 1857 C CA . VAL A 1 235 ? 9.226 7.876 -8.812 1.00 97.56 235 VAL A CA 1
ATOM 1858 C C . VAL A 1 235 ? 8.212 8.465 -7.832 1.00 97.56 235 VAL A C 1
ATOM 1860 O O . VAL A 1 235 ? 7.597 7.727 -7.066 1.00 97.56 235 VAL A O 1
ATOM 1863 N N . LEU A 1 236 ? 7.999 9.782 -7.885 1.00 97.50 236 LEU A N 1
ATOM 1864 C CA . LEU A 1 236 ? 7.087 10.466 -6.972 1.00 97.50 236 LEU A CA 1
ATOM 1865 C C . LEU A 1 236 ? 5.656 9.948 -7.132 1.00 97.50 236 LEU A C 1
ATOM 1867 O O . LEU A 1 236 ? 4.988 9.662 -6.145 1.00 97.50 236 LEU A O 1
ATOM 1871 N N . PHE A 1 237 ? 5.189 9.768 -8.365 1.00 98.38 237 PHE A N 1
ATOM 1872 C CA . PHE A 1 237 ? 3.843 9.266 -8.600 1.00 98.38 237 PHE A CA 1
ATOM 1873 C C . PHE A 1 237 ? 3.647 7.830 -8.097 1.00 98.38 237 PHE A C 1
ATOM 1875 O O . PHE A 1 237 ? 2.619 7.542 -7.492 1.00 98.38 237 PHE A O 1
ATOM 1882 N N . ALA A 1 238 ? 4.628 6.941 -8.286 1.00 98.50 238 ALA A N 1
ATOM 1883 C CA . ALA A 1 238 ? 4.575 5.577 -7.757 1.00 98.50 238 ALA A CA 1
ATOM 1884 C C . ALA A 1 238 ? 4.434 5.560 -6.226 1.00 98.50 238 ALA A C 1
ATOM 1886 O O . ALA A 1 238 ? 3.615 4.808 -5.696 1.00 98.50 238 ALA A O 1
ATOM 1887 N N . ILE A 1 239 ? 5.181 6.429 -5.535 1.00 98.56 239 ILE A N 1
ATOM 1888 C CA . ILE A 1 239 ? 5.078 6.634 -4.085 1.00 98.56 239 ILE A CA 1
ATOM 1889 C C . ILE A 1 239 ? 3.667 7.085 -3.707 1.00 98.56 239 ILE A C 1
ATOM 1891 O O . ILE A 1 239 ? 3.017 6.430 -2.897 1.00 98.56 239 ILE A O 1
ATOM 1895 N N . LEU A 1 240 ? 3.161 8.150 -4.335 1.00 98.50 240 LEU A N 1
ATOM 1896 C CA . LEU A 1 240 ? 1.851 8.719 -4.005 1.00 98.50 240 LEU A CA 1
ATOM 1897 C C . LEU A 1 240 ? 0.707 7.712 -4.201 1.00 98.50 240 LEU A C 1
ATOM 1899 O O . LEU A 1 240 ? -0.195 7.618 -3.368 1.00 98.50 240 LEU A O 1
ATOM 1903 N N . VAL A 1 241 ? 0.752 6.923 -5.279 1.00 98.56 241 VAL A N 1
ATOM 1904 C CA . VAL A 1 241 ? -0.240 5.868 -5.533 1.00 98.56 241 VAL A CA 1
ATOM 1905 C C . VAL A 1 241 ? -0.175 4.790 -4.447 1.00 98.56 241 VAL A C 1
ATOM 1907 O O . VAL A 1 241 ? -1.213 4.410 -3.901 1.00 98.56 241 VAL A O 1
ATOM 1910 N N . ALA A 1 242 ? 1.024 4.306 -4.112 1.00 98.50 242 ALA A N 1
ATOM 1911 C CA . ALA A 1 242 ? 1.204 3.273 -3.097 1.00 98.50 242 ALA A CA 1
ATOM 1912 C C . ALA A 1 242 ? 0.787 3.750 -1.697 1.00 98.50 242 ALA A C 1
ATOM 1914 O O . ALA A 1 242 ? 0.102 3.023 -0.980 1.00 98.50 242 ALA A O 1
ATOM 1915 N N . GLU A 1 243 ? 1.131 4.982 -1.320 1.00 97.88 243 GLU A N 1
ATOM 1916 C CA . GLU A 1 243 ? 0.739 5.580 -0.042 1.00 97.88 243 GLU A CA 1
ATOM 1917 C C . GLU A 1 243 ? -0.775 5.757 0.067 1.00 97.88 243 GLU A C 1
ATOM 1919 O O . GLU A 1 243 ? -1.362 5.416 1.099 1.00 97.88 243 GLU A O 1
ATOM 1924 N N . ALA A 1 244 ? -1.430 6.226 -1.000 1.00 98.06 244 ALA A N 1
ATOM 1925 C CA . ALA A 1 244 ? -2.881 6.349 -1.036 1.00 98.06 244 ALA A CA 1
ATOM 1926 C C . ALA A 1 244 ? -3.559 4.980 -0.851 1.00 98.06 244 ALA A C 1
ATOM 1928 O O . ALA A 1 244 ? -4.455 4.842 -0.015 1.00 98.06 244 ALA A O 1
ATOM 1929 N N . LEU A 1 245 ? -3.099 3.944 -1.559 1.00 98.56 245 LEU A N 1
ATOM 1930 C CA . LEU A 1 245 ? -3.635 2.588 -1.418 1.00 98.56 245 LEU A CA 1
ATOM 1931 C C . LEU A 1 245 ? -3.354 1.997 -0.029 1.00 98.56 245 LEU A C 1
ATOM 1933 O O . LEU A 1 245 ? -4.268 1.475 0.606 1.00 98.56 245 LEU A O 1
ATOM 1937 N N . ALA A 1 246 ? -2.141 2.137 0.505 1.00 98.12 246 ALA A N 1
ATOM 1938 C CA . ALA A 1 246 ? -1.814 1.700 1.863 1.00 98.12 246 ALA A CA 1
ATOM 1939 C C . ALA A 1 246 ? -2.690 2.403 2.914 1.00 98.12 246 ALA A C 1
ATOM 1941 O O . ALA A 1 246 ? -3.141 1.789 3.883 1.00 98.12 246 ALA A O 1
ATOM 1942 N N . SER A 1 247 ? -2.979 3.687 2.707 1.00 96.94 247 SER A N 1
ATOM 1943 C CA . SER A 1 247 ? -3.849 4.471 3.576 1.00 96.94 247 SER A CA 1
ATOM 1944 C C . SER A 1 247 ? -5.305 4.001 3.525 1.00 96.94 247 SER A C 1
ATOM 1946 O O . SER A 1 247 ? -5.946 3.888 4.577 1.00 96.94 247 SER A O 1
ATOM 1948 N N . LEU A 1 248 ? -5.810 3.641 2.340 1.00 98.00 248 LEU A N 1
ATOM 1949 C CA . LEU A 1 248 ? -7.108 2.981 2.172 1.00 98.00 248 LEU A CA 1
ATOM 1950 C C . LEU A 1 248 ? -7.159 1.665 2.961 1.00 98.00 248 LEU A C 1
ATOM 1952 O O . LEU A 1 248 ? -8.036 1.496 3.811 1.00 98.00 248 LEU A O 1
ATOM 1956 N N . LEU A 1 249 ? -6.194 0.770 2.732 1.00 98.19 249 LEU A N 1
ATOM 1957 C CA . LEU A 1 249 ? -6.119 -0.542 3.382 1.00 98.19 249 LEU A CA 1
ATOM 1958 C C . LEU A 1 249 ? -6.069 -0.410 4.911 1.00 98.19 249 LEU A C 1
ATOM 1960 O O . LEU A 1 249 ? -6.873 -1.018 5.620 1.00 98.19 249 LEU A O 1
ATOM 1964 N N . ARG A 1 250 ? -5.181 0.447 5.427 1.00 97.69 250 ARG A N 1
ATOM 1965 C CA . ARG A 1 250 ? -5.024 0.723 6.864 1.00 97.69 250 ARG A CA 1
ATOM 1966 C C . ARG A 1 250 ? -6.310 1.261 7.479 1.00 97.69 250 ARG A C 1
ATOM 1968 O O . ARG A 1 250 ? -6.750 0.780 8.522 1.00 97.69 250 ARG A O 1
ATOM 1975 N N . SER A 1 251 ? -6.926 2.248 6.829 1.00 97.00 251 SER A N 1
ATOM 1976 C CA . SER A 1 251 ? -8.161 2.867 7.315 1.00 97.00 251 SER A CA 1
ATOM 1977 C C . SER A 1 251 ? -9.298 1.853 7.397 1.00 97.00 251 SER A C 1
ATOM 1979 O O . SER A 1 251 ? -10.075 1.881 8.352 1.00 97.00 251 SER A O 1
ATOM 1981 N N . THR A 1 252 ? -9.388 0.947 6.425 1.00 97.00 252 THR A N 1
ATOM 1982 C CA . THR A 1 252 ? -10.386 -0.126 6.415 1.00 97.00 252 THR A CA 1
ATOM 1983 C C . THR A 1 252 ? -10.121 -1.164 7.503 1.00 97.00 252 THR A C 1
ATOM 1985 O O . THR A 1 252 ? -11.047 -1.496 8.242 1.00 97.00 252 THR A O 1
ATOM 1988 N N . LEU A 1 253 ? -8.873 -1.619 7.679 1.00 97.50 253 LEU A N 1
ATOM 1989 C CA . LEU A 1 253 ? -8.513 -2.566 8.745 1.00 97.50 253 LEU A CA 1
ATOM 1990 C C . LEU A 1 253 ? -8.852 -2.027 10.130 1.00 97.50 253 LEU A C 1
ATOM 1992 O O . LEU A 1 253 ? -9.450 -2.738 10.930 1.00 97.50 253 LEU A O 1
ATOM 1996 N N . ILE A 1 254 ? -8.518 -0.767 10.402 1.00 97.62 254 ILE A N 1
ATOM 1997 C CA . ILE A 1 254 ? -8.771 -0.144 11.703 1.00 97.62 254 ILE A CA 1
ATOM 1998 C C . ILE A 1 254 ? -10.273 -0.028 11.969 1.00 97.62 254 ILE A C 1
ATOM 2000 O O . ILE A 1 254 ? -10.736 -0.418 13.038 1.00 97.62 254 ILE A O 1
ATOM 2004 N N . LYS A 1 255 ? -11.060 0.443 10.994 1.00 95.94 255 LYS A N 1
ATOM 2005 C CA . LYS A 1 255 ? -12.520 0.577 11.147 1.00 95.94 255 LYS A CA 1
ATOM 2006 C C . LYS A 1 255 ? -13.208 -0.770 11.355 1.00 95.94 255 LYS A C 1
ATOM 2008 O O . LYS A 1 255 ? -14.046 -0.904 12.246 1.00 95.94 255 LYS A O 1
ATOM 2013 N N . ASN A 1 256 ? -12.834 -1.772 10.564 1.00 95.56 256 ASN A N 1
ATOM 2014 C CA . ASN A 1 256 ? -13.365 -3.123 10.721 1.00 95.56 256 ASN A CA 1
ATOM 2015 C C . ASN A 1 256 ? -12.894 -3.746 12.044 1.00 95.56 256 ASN A C 1
ATOM 2017 O O . ASN A 1 256 ? -13.677 -4.402 12.727 1.00 95.56 256 ASN A O 1
ATOM 2021 N N . GLY A 1 257 ? -11.655 -3.458 12.450 1.00 96.12 257 GLY A N 1
ATOM 2022 C CA . GLY A 1 257 ? -11.066 -3.882 13.715 1.00 96.12 257 GLY A CA 1
ATOM 2023 C C . GLY A 1 257 ? -11.795 -3.338 14.941 1.00 96.12 257 GLY A C 1
ATOM 2024 O O . GLY A 1 257 ? -11.887 -4.040 15.942 1.00 96.12 257 GLY A O 1
ATOM 2025 N N . VAL A 1 258 ? -12.361 -2.128 14.874 1.00 95.06 258 VAL A N 1
ATOM 2026 C CA . VAL A 1 258 ? -13.221 -1.602 15.951 1.00 95.06 258 VAL A CA 1
ATOM 2027 C C . VAL A 1 258 ? -14.475 -2.461 16.104 1.00 95.06 258 VAL A C 1
ATOM 2029 O O . VAL A 1 258 ? -14.850 -2.818 17.217 1.00 95.06 258 VAL A O 1
ATOM 2032 N N . SER A 1 259 ? -15.093 -2.853 14.988 1.00 90.94 259 SER A N 1
ATOM 2033 C CA . SER A 1 259 ? -16.317 -3.667 15.003 1.00 90.94 259 SER A CA 1
ATOM 2034 C C . SER A 1 259 ? -16.071 -5.104 15.473 1.00 90.94 259 SER A C 1
ATOM 2036 O O . SER A 1 259 ? -16.972 -5.727 16.031 1.00 90.94 259 SER A O 1
ATOM 2038 N N . SER A 1 260 ? -14.866 -5.640 15.259 1.00 90.44 260 SER A N 1
ATOM 2039 C CA . SER A 1 260 ? -14.490 -6.991 15.689 1.00 90.44 260 SER A CA 1
ATOM 2040 C C . SER A 1 260 ? -13.777 -7.059 17.040 1.00 90.44 260 SER A C 1
ATOM 2042 O O . SER A 1 260 ? -13.527 -8.155 17.538 1.00 90.44 260 SER A O 1
ATOM 2044 N N . GLY A 1 261 ? -13.447 -5.912 17.641 1.00 91.81 261 GLY A N 1
ATOM 2045 C CA . GLY A 1 261 ? -12.686 -5.823 18.889 1.00 91.81 261 GLY A CA 1
ATOM 2046 C C . GLY A 1 261 ? -11.165 -5.961 18.731 1.00 91.81 261 GLY A C 1
ATOM 2047 O O . GLY A 1 261 ? -10.446 -5.864 19.721 1.00 91.81 261 GLY A O 1
ATOM 2048 N N . ALA A 1 262 ? -10.647 -6.138 17.510 1.00 93.88 262 ALA A N 1
ATOM 2049 C CA . ALA A 1 262 ? -9.207 -6.161 17.230 1.00 93.88 262 ALA A CA 1
ATOM 2050 C C . ALA A 1 262 ? -8.540 -4.772 17.340 1.00 93.88 262 ALA A C 1
ATOM 2052 O O . ALA A 1 262 ? -7.317 -4.650 17.360 1.00 93.88 262 ALA A O 1
ATOM 2053 N N . THR A 1 263 ? -9.335 -3.702 17.364 1.00 97.00 263 THR A N 1
ATOM 2054 C CA . THR A 1 263 ? -8.867 -2.322 17.505 1.00 97.00 263 THR A CA 1
ATOM 2055 C C . THR A 1 263 ? -9.715 -1.592 18.535 1.00 97.00 263 THR A C 1
ATOM 2057 O O . THR A 1 263 ? -10.939 -1.650 18.499 1.00 97.00 263 THR A O 1
ATOM 2060 N N . LEU A 1 264 ? -9.056 -0.886 19.448 1.00 96.56 264 LEU A N 1
ATOM 2061 C CA . LEU A 1 264 ? -9.689 -0.095 20.489 1.00 96.56 264 LEU A CA 1
ATOM 2062 C C . LEU A 1 264 ? -9.724 1.373 20.065 1.00 96.56 264 LEU A C 1
ATOM 2064 O O . LEU A 1 264 ? -8.679 1.983 19.847 1.00 96.56 264 LEU A O 1
ATOM 2068 N N . GLU A 1 265 ? -10.916 1.956 19.983 1.00 97.12 265 GLU A N 1
ATOM 2069 C CA . GLU A 1 265 ? -11.072 3.410 19.935 1.00 97.12 265 GLU A CA 1
ATOM 2070 C C . GLU A 1 265 ? -10.826 3.975 21.338 1.00 97.12 265 GLU A C 1
ATOM 2072 O O . GLU A 1 265 ? -11.472 3.552 22.296 1.00 97.12 265 GLU A O 1
ATOM 2077 N N . ILE A 1 266 ? -9.866 4.889 21.476 1.00 96.81 266 ILE A N 1
ATOM 2078 C CA . ILE A 1 266 ? -9.398 5.366 22.785 1.00 96.81 266 ILE A CA 1
ATOM 2079 C C . ILE A 1 266 ? -9.825 6.798 23.100 1.00 96.81 266 ILE A C 1
ATOM 2081 O O . ILE A 1 266 ? -9.786 7.183 24.267 1.00 96.81 266 ILE A O 1
ATOM 2085 N N . GLY A 1 267 ? -10.251 7.583 22.108 1.00 96.25 267 GLY A N 1
ATOM 2086 C CA . GLY A 1 267 ? -10.800 8.911 22.362 1.00 96.25 267 GLY A CA 1
ATOM 2087 C C . GLY A 1 267 ? -11.176 9.710 21.120 1.00 96.25 267 GLY A C 1
ATOM 2088 O O . GLY A 1 267 ? -10.723 9.420 20.012 1.00 96.25 267 GLY A O 1
ATOM 2089 N N . ASP A 1 268 ? -11.967 10.756 21.342 1.00 96.88 268 ASP A N 1
ATOM 2090 C CA . ASP A 1 268 ? -12.366 11.744 20.341 1.00 96.88 268 ASP A CA 1
ATOM 2091 C C . ASP A 1 268 ? -11.548 13.033 20.505 1.00 96.88 268 ASP A C 1
ATOM 2093 O O . ASP A 1 268 ? -11.417 13.571 21.609 1.00 96.88 268 ASP A O 1
ATOM 2097 N N . VAL A 1 269 ? -11.020 13.563 19.400 1.00 96.44 269 VAL A N 1
ATOM 2098 C CA . VAL A 1 269 ? -10.358 14.873 19.366 1.00 96.44 269 VAL A CA 1
ATOM 2099 C C . VAL A 1 269 ? -11.417 15.963 19.499 1.00 96.44 269 VAL A C 1
ATOM 2101 O O . VAL A 1 269 ? -12.133 16.271 18.542 1.00 96.44 269 VAL A O 1
ATOM 2104 N N . ALA A 1 270 ? -11.487 16.560 20.687 1.00 94.69 270 ALA A N 1
ATOM 2105 C CA . ALA A 1 270 ? -12.438 17.609 21.027 1.00 94.69 270 ALA A CA 1
ATOM 2106 C C . ALA A 1 270 ? -11.983 18.988 20.535 1.00 94.69 270 ALA A C 1
ATOM 2108 O O . ALA A 1 270 ? -12.805 19.785 20.092 1.00 94.69 270 ALA A O 1
ATOM 2109 N N . GLN A 1 271 ? -10.679 19.269 20.600 1.00 94.25 271 GLN A N 1
ATOM 2110 C CA . GLN A 1 271 ? -10.128 20.568 20.221 1.00 94.25 271 GLN A CA 1
ATOM 2111 C C . GLN A 1 271 ? -8.712 20.430 19.674 1.00 94.25 271 GLN A C 1
ATOM 2113 O O . GLN A 1 271 ? -7.913 19.643 20.185 1.00 94.25 271 GLN A O 1
ATOM 2118 N N . ARG A 1 272 ? -8.370 21.236 18.666 1.00 93.94 272 ARG A N 1
ATOM 2119 C CA . ARG A 1 272 ? -6.994 21.358 18.180 1.00 93.94 272 ARG A CA 1
ATOM 2120 C C . ARG A 1 272 ? -6.352 22.653 18.674 1.00 93.94 272 ARG A C 1
ATOM 2122 O O . ARG A 1 272 ? -6.926 23.732 18.562 1.00 93.94 272 ARG A O 1
ATOM 2129 N N . PHE A 1 273 ? -5.112 22.548 19.130 1.00 91.69 273 PHE A N 1
ATOM 2130 C CA . PHE A 1 273 ? -4.250 23.665 19.503 1.00 91.69 273 PHE A CA 1
ATOM 2131 C C . PHE A 1 273 ? -3.091 23.815 18.498 1.00 91.69 273 PHE A C 1
ATOM 2133 O O . PHE A 1 273 ? -2.984 23.077 17.514 1.00 91.69 273 PHE A O 1
ATOM 2140 N N . SER A 1 274 ? -2.222 24.806 18.704 1.00 90.00 274 SER A N 1
ATOM 2141 C CA . SER A 1 274 ? -1.015 24.978 17.887 1.00 90.00 274 SER A CA 1
ATOM 2142 C C . SER A 1 274 ? -0.018 23.826 18.090 1.00 90.00 274 SER A C 1
ATOM 2144 O O . SER A 1 274 ? -0.102 23.068 19.056 1.00 90.00 274 SER A O 1
ATOM 2146 N N . ASN A 1 275 ? 0.942 23.688 17.168 1.00 89.12 275 ASN A N 1
ATOM 2147 C CA . ASN A 1 275 ? 2.056 22.732 17.269 1.00 89.12 275 ASN A CA 1
ATOM 2148 C C . ASN A 1 275 ? 1.619 21.262 17.421 1.00 89.12 275 ASN A C 1
ATOM 2150 O O . ASN A 1 275 ? 2.168 20.537 18.246 1.00 89.12 275 ASN A O 1
ATOM 2154 N N . ASN A 1 276 ? 0.613 20.838 16.644 1.00 94.06 276 ASN A N 1
ATOM 2155 C CA . ASN A 1 276 ? 0.063 19.472 16.637 1.00 94.06 276 ASN A CA 1
ATOM 2156 C C . ASN A 1 276 ? -0.442 18.975 18.002 1.00 94.06 276 ASN A C 1
ATOM 2158 O O . ASN A 1 276 ? -0.532 17.771 18.244 1.00 94.06 276 ASN A O 1
ATOM 2162 N N . VAL A 1 277 ? -0.781 19.899 18.901 1.00 95.31 277 VAL A N 1
ATOM 2163 C CA . VAL A 1 277 ? -1.392 19.568 20.184 1.00 95.31 277 VAL A CA 1
ATOM 2164 C C . VAL A 1 277 ? -2.899 19.412 19.998 1.00 95.31 277 VAL A C 1
ATOM 2166 O O . VAL A 1 277 ? -3.551 20.242 19.364 1.00 95.31 277 VAL A O 1
ATOM 2169 N N . VAL A 1 278 ? -3.462 18.354 20.569 1.00 96.50 278 VAL A N 1
ATOM 2170 C CA . VAL A 1 278 ? -4.897 18.062 20.564 1.00 96.50 278 VAL A CA 1
ATOM 2171 C C . VAL A 1 278 ? -5.396 17.824 21.984 1.00 96.50 278 VAL A C 1
ATOM 2173 O O . VAL A 1 278 ? -4.727 17.173 22.783 1.00 96.50 278 VAL A O 1
ATOM 2176 N N . GLY A 1 279 ? -6.573 18.363 22.292 1.00 96.81 279 GLY A N 1
ATOM 2177 C CA . GLY A 1 279 ? -7.371 17.975 23.448 1.00 96.81 279 GLY A CA 1
ATOM 2178 C C . GLY A 1 279 ? -8.261 16.799 23.066 1.00 96.81 279 GLY A C 1
ATOM 2179 O O . GLY A 1 279 ? -8.996 16.870 22.079 1.00 96.81 279 GLY A O 1
ATOM 2180 N N . VAL A 1 280 ? -8.179 15.719 23.832 1.00 97.38 280 VAL A N 1
ATOM 2181 C CA . VAL A 1 280 ? -8.861 14.453 23.568 1.00 97.38 280 VAL A CA 1
ATOM 2182 C C . VAL A 1 280 ? -9.727 14.092 24.765 1.00 97.38 280 VAL A C 1
ATOM 2184 O O . VAL A 1 280 ? -9.296 14.212 25.913 1.00 97.38 280 VAL A O 1
ATOM 2187 N N . ARG A 1 281 ? -10.942 13.618 24.491 1.00 97.50 281 ARG A N 1
ATOM 2188 C CA . ARG A 1 281 ? -11.810 12.992 25.488 1.00 97.50 281 ARG A CA 1
ATOM 2189 C C . ARG A 1 281 ? -11.760 11.484 25.304 1.00 97.50 281 ARG A C 1
ATOM 2191 O O . ARG A 1 281 ? -12.132 10.981 24.247 1.00 97.50 281 ARG A O 1
ATOM 2198 N N . ALA A 1 282 ? -11.288 10.773 26.318 1.00 97.44 282 ALA A N 1
ATOM 2199 C CA . ALA A 1 282 ? -11.149 9.329 26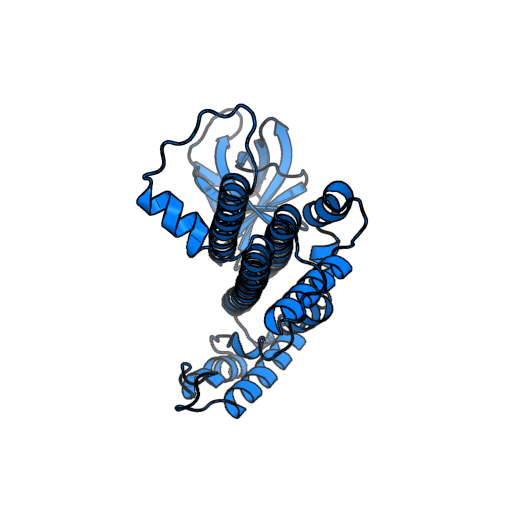.262 1.00 97.44 282 ALA A CA 1
ATOM 2200 C C . ALA A 1 282 ? -12.515 8.631 26.185 1.00 97.44 282 ALA A C 1
ATOM 2202 O O . ALA A 1 282 ? -13.452 8.997 26.897 1.00 97.44 282 ALA A O 1
ATOM 2203 N N . THR A 1 283 ? -12.613 7.602 25.346 1.00 96.75 283 THR A N 1
ATOM 2204 C CA . THR A 1 283 ? -13.831 6.788 25.166 1.00 96.75 283 THR A CA 1
ATOM 2205 C C . THR A 1 283 ? -13.702 5.392 25.764 1.00 96.75 283 THR A C 1
ATOM 2207 O O . THR A 1 283 ? -14.711 4.729 25.992 1.00 96.75 283 THR A O 1
ATOM 2210 N N . SER A 1 284 ? -12.477 4.972 26.090 1.00 95.31 284 SER A N 1
ATOM 2211 C CA . SER A 1 284 ? -12.169 3.628 26.577 1.00 95.31 284 SER A CA 1
ATOM 2212 C C . SER A 1 284 ? -11.130 3.644 27.694 1.00 95.31 284 SER A C 1
ATOM 2214 O O . SER A 1 284 ? -10.350 4.587 27.834 1.00 95.31 284 SER A O 1
ATOM 2216 N N . THR A 1 285 ? -11.088 2.557 28.465 1.00 96.31 285 THR A N 1
ATOM 2217 C CA . THR A 1 285 ? -10.057 2.334 29.483 1.00 96.31 285 THR A CA 1
ATOM 2218 C C . THR A 1 285 ? -8.816 1.719 28.849 1.00 96.31 285 THR A C 1
ATOM 2220 O O . THR A 1 285 ? -8.856 0.585 28.378 1.00 96.31 285 THR A O 1
ATOM 2223 N N . THR A 1 286 ? -7.700 2.443 28.847 1.00 96.19 286 THR A N 1
ATOM 2224 C CA . THR A 1 286 ? -6.401 1.931 28.386 1.00 96.19 286 THR A CA 1
ATOM 2225 C C . THR A 1 286 ? -5.262 2.790 28.924 1.00 96.19 286 THR A C 1
ATOM 2227 O O . THR A 1 286 ? -5.497 3.870 29.457 1.00 96.19 286 THR A O 1
ATOM 2230 N N . LYS A 1 287 ? -4.023 2.331 28.781 1.00 96.06 287 LYS A N 1
ATOM 2231 C CA . LYS A 1 287 ? -2.832 3.109 29.118 1.00 96.06 287 LYS A CA 1
ATOM 2232 C C . LYS A 1 287 ? -2.214 3.684 27.847 1.00 96.06 287 LYS A C 1
ATOM 2234 O O . LYS A 1 287 ? -2.036 2.955 26.872 1.00 96.06 287 LYS A O 1
ATOM 2239 N N . ILE A 1 288 ? -1.854 4.965 27.886 1.00 97.06 288 ILE A N 1
ATOM 2240 C CA . ILE A 1 288 ? -1.055 5.614 26.841 1.00 97.06 288 ILE A CA 1
ATOM 2241 C C . ILE A 1 288 ? 0.228 6.211 27.414 1.00 97.06 288 ILE A C 1
ATOM 2243 O O . ILE A 1 288 ? 0.261 6.594 28.582 1.00 97.06 288 ILE A O 1
ATOM 2247 N N . PHE A 1 289 ? 1.288 6.287 26.610 1.00 97.75 289 PHE A N 1
ATOM 2248 C CA . PHE A 1 289 ? 2.594 6.804 27.037 1.00 97.75 289 PHE A CA 1
ATOM 2249 C C . PHE A 1 289 ? 3.336 7.529 25.906 1.00 97.75 289 PHE A C 1
ATOM 2251 O O . PHE A 1 289 ? 3.051 7.330 24.725 1.00 97.75 289 PHE A O 1
ATOM 2258 N N . ILE A 1 290 ? 4.287 8.393 26.266 1.00 98.25 290 ILE A N 1
ATOM 2259 C CA . ILE A 1 290 ? 5.139 9.102 25.299 1.00 98.25 290 ILE A CA 1
ATOM 2260 C C . ILE A 1 290 ? 5.978 8.096 24.500 1.00 98.25 290 ILE A C 1
ATOM 2262 O O . ILE A 1 290 ? 6.548 7.162 25.053 1.00 98.25 290 ILE A O 1
ATOM 2266 N N . GLY A 1 291 ? 6.068 8.300 23.189 1.00 97.38 291 GLY A N 1
ATOM 2267 C CA . GLY A 1 291 ? 6.730 7.408 22.240 1.00 97.38 291 GLY A CA 1
ATOM 2268 C C . GLY A 1 291 ? 5.823 6.302 21.699 1.00 97.38 291 GLY A C 1
ATOM 2269 O O . GLY A 1 291 ? 6.197 5.635 20.736 1.00 97.38 291 GLY A O 1
ATOM 2270 N N . GLN A 1 292 ? 4.620 6.118 22.256 1.00 96.69 292 GLN A N 1
ATOM 2271 C CA . GLN A 1 292 ? 3.662 5.155 21.727 1.00 96.69 292 GLN A CA 1
ATOM 2272 C C . GLN A 1 292 ? 3.181 5.573 20.335 1.00 96.69 292 GLN A C 1
ATOM 2274 O O . GLN A 1 292 ? 2.834 6.733 20.096 1.00 96.69 292 GLN A O 1
ATOM 2279 N N . GLN A 1 293 ? 3.110 4.598 19.434 1.00 95.88 293 GLN A N 1
ATOM 2280 C CA . GLN A 1 293 ? 2.450 4.753 18.149 1.00 95.88 293 GLN A CA 1
ATOM 2281 C C . GLN A 1 293 ? 0.945 4.517 18.288 1.00 95.88 293 GLN A C 1
ATOM 2283 O O . GLN A 1 293 ? 0.506 3.497 18.821 1.00 95.88 293 GLN A O 1
ATOM 2288 N N . LEU A 1 294 ? 0.163 5.468 17.792 1.00 96.50 294 LEU A N 1
ATOM 2289 C CA . LEU A 1 294 ? -1.292 5.443 17.749 1.00 96.50 294 LEU A CA 1
ATOM 2290 C C . LEU A 1 294 ? -1.761 5.645 16.314 1.00 96.50 294 LEU A C 1
ATOM 2292 O O . LEU A 1 294 ? -1.017 6.127 15.461 1.00 96.50 294 LEU A O 1
ATOM 2296 N N . TYR A 1 295 ? -3.026 5.337 16.066 1.00 97.31 295 TYR A N 1
ATOM 2297 C CA . TYR A 1 295 ? -3.673 5.678 14.811 1.00 97.31 295 TYR A CA 1
ATOM 2298 C C . TYR A 1 295 ? -4.698 6.781 15.031 1.00 97.31 295 TYR A C 1
ATOM 2300 O O . TYR A 1 295 ? -5.404 6.779 16.038 1.00 97.31 295 TYR A O 1
ATOM 2308 N N . VAL A 1 296 ? -4.796 7.727 14.102 1.00 96.69 296 VAL A N 1
ATOM 2309 C CA . VAL A 1 296 ? -5.687 8.878 14.247 1.00 96.69 296 VAL A CA 1
ATOM 2310 C C . VAL A 1 296 ? -6.364 9.245 12.937 1.00 96.69 296 VAL A C 1
ATOM 2312 O O . VAL A 1 296 ? -5.741 9.242 11.878 1.00 96.69 296 VAL A O 1
ATOM 2315 N N . GLY A 1 297 ? -7.657 9.557 13.000 1.00 95.50 297 GLY A N 1
ATOM 2316 C CA . GLY A 1 297 ? -8.412 10.025 11.843 1.00 95.50 297 GLY A CA 1
ATOM 2317 C C . GLY A 1 297 ? -9.877 9.610 11.854 1.00 95.50 297 GLY A C 1
ATOM 2318 O O . GLY A 1 297 ? -10.415 9.153 12.863 1.00 95.50 297 GLY A O 1
ATOM 2319 N N . ARG A 1 298 ? -10.543 9.792 10.710 1.00 90.62 298 ARG A N 1
ATOM 2320 C CA . ARG A 1 298 ? -11.965 9.441 10.535 1.00 90.62 298 ARG A CA 1
ATOM 2321 C C . ARG A 1 298 ? -12.227 8.762 9.198 1.00 90.62 298 ARG A C 1
ATOM 2323 O O . ARG A 1 298 ? -12.650 7.611 9.162 1.00 90.62 298 ARG A O 1
ATOM 2330 N N . LYS A 1 299 ? -11.989 9.469 8.091 1.00 88.56 299 LYS A N 1
ATOM 2331 C CA . LYS A 1 299 ? -12.072 8.884 6.742 1.00 88.56 299 LYS A CA 1
ATOM 2332 C C . LYS A 1 299 ? -10.776 8.161 6.414 1.00 88.56 299 LYS A C 1
ATOM 2334 O O . LYS A 1 299 ? -10.800 6.948 6.232 1.00 88.56 299 LYS A O 1
ATOM 2339 N N . THR A 1 300 ? -9.693 8.918 6.446 1.00 92.31 300 THR A N 1
ATOM 2340 C CA . THR A 1 300 ? -8.318 8.445 6.362 1.00 92.31 300 THR A CA 1
ATOM 2341 C C . THR A 1 300 ? -7.763 8.359 7.775 1.00 92.31 300 THR A C 1
ATOM 2343 O O . THR A 1 300 ? -8.032 9.251 8.584 1.00 92.31 300 THR A O 1
ATOM 2346 N N . ILE A 1 301 ? -7.072 7.268 8.086 1.00 95.44 301 ILE A N 1
ATOM 2347 C CA . ILE A 1 301 ? -6.480 7.010 9.393 1.00 95.44 301 ILE A CA 1
ATOM 2348 C C . ILE A 1 301 ? -4.971 6.871 9.216 1.00 95.44 301 ILE A C 1
ATOM 2350 O O . ILE A 1 301 ? -4.495 6.074 8.406 1.00 95.44 301 ILE A O 1
ATOM 2354 N N . GLU A 1 302 ? -4.220 7.645 9.988 1.00 93.75 302 GLU A N 1
ATOM 2355 C CA . GLU A 1 302 ? -2.768 7.723 9.895 1.00 93.75 302 GLU A CA 1
ATOM 2356 C C . GLU A 1 302 ? -2.088 7.269 11.176 1.00 93.75 302 GLU A C 1
ATOM 2358 O O . GLU A 1 302 ? -2.623 7.434 12.270 1.00 93.75 302 GLU A O 1
ATOM 2363 N N . LEU A 1 303 ? -0.881 6.729 11.024 1.00 94.94 303 LEU A N 1
ATOM 2364 C CA . LEU A 1 303 ? 0.020 6.459 12.133 1.00 94.94 303 LEU A CA 1
ATOM 2365 C C . LEU A 1 303 ? 0.609 7.775 12.660 1.00 94.94 303 LEU A C 1
ATOM 2367 O O . LEU A 1 303 ? 1.106 8.598 11.885 1.00 94.94 303 LEU A O 1
ATOM 2371 N N . VAL A 1 304 ? 0.582 7.944 13.978 1.00 96.00 304 VAL A N 1
ATOM 2372 C CA . VAL A 1 304 ? 1.181 9.067 14.704 1.00 96.00 304 VAL A CA 1
ATOM 2373 C C . VAL A 1 304 ? 1.925 8.569 15.932 1.00 96.00 304 VAL A C 1
ATOM 2375 O O . VAL A 1 304 ? 1.580 7.538 16.503 1.00 96.00 304 VAL A O 1
ATOM 2378 N N . THR A 1 305 ? 2.922 9.327 16.368 1.00 97.31 305 THR A N 1
ATOM 2379 C CA . THR A 1 305 ? 3.640 9.081 17.621 1.00 97.31 305 THR A CA 1
ATOM 2380 C C . THR A 1 305 ? 3.200 10.103 18.657 1.00 97.31 305 THR A C 1
ATOM 2382 O O . THR A 1 305 ? 3.064 11.287 18.344 1.00 97.31 305 THR A O 1
ATOM 2385 N N . VAL A 1 306 ? 2.982 9.655 19.892 1.00 97.88 306 VAL A N 1
ATOM 2386 C CA . VAL A 1 306 ? 2.732 10.533 21.040 1.00 97.88 306 VAL A CA 1
ATOM 2387 C C . VAL A 1 306 ? 4.045 11.181 21.471 1.00 97.88 306 VAL A C 1
ATOM 2389 O O . VAL A 1 306 ? 4.954 10.495 21.921 1.00 97.88 306 VAL A O 1
ATOM 2392 N N . GLU A 1 307 ? 4.155 12.500 21.369 1.00 98.12 307 GLU A N 1
ATOM 2393 C CA . GLU A 1 307 ? 5.383 13.240 21.700 1.00 98.12 307 GLU A CA 1
ATOM 2394 C C . GLU A 1 307 ? 5.353 13.841 23.108 1.00 98.12 307 GLU A C 1
ATOM 2396 O O . GLU A 1 307 ? 6.384 13.969 23.762 1.00 98.12 307 GLU A O 1
ATOM 2401 N N . SER A 1 308 ? 4.169 14.209 23.595 1.00 97.75 308 SER A N 1
ATOM 2402 C CA . SER A 1 308 ? 3.974 14.679 24.967 1.00 97.75 308 SER A CA 1
ATOM 2403 C C . SER A 1 308 ? 2.542 14.436 25.418 1.00 97.75 308 SER A C 1
ATOM 2405 O O . SER A 1 308 ? 1.625 14.530 24.598 1.00 97.75 308 SER A O 1
ATOM 2407 N N . LEU A 1 309 ? 2.342 14.215 26.715 1.00 98.00 309 LEU A N 1
ATOM 2408 C CA . LEU A 1 309 ? 1.031 14.026 27.330 1.00 98.00 309 LEU A CA 1
ATOM 2409 C C . LEU A 1 309 ? 0.822 15.009 28.484 1.00 98.00 309 LEU A C 1
ATOM 2411 O O . LEU A 1 309 ? 1.763 15.351 29.200 1.00 98.00 309 LEU A O 1
ATOM 2415 N N . ARG A 1 310 ? -0.423 15.451 28.667 1.00 96.75 310 ARG A N 1
ATOM 2416 C CA . ARG A 1 310 ? -0.826 16.372 29.731 1.00 96.75 310 ARG A CA 1
ATOM 2417 C C . ARG A 1 310 ? -2.225 16.042 30.242 1.00 96.75 310 ARG A C 1
ATOM 2419 O O . ARG A 1 310 ? -3.125 15.809 29.443 1.00 96.75 310 ARG A O 1
ATOM 2426 N N . VAL A 1 311 ? -2.434 16.105 31.555 1.00 94.38 311 VAL A N 1
ATOM 2427 C CA . VAL A 1 311 ? -3.771 16.100 32.175 1.00 94.38 311 VAL A CA 1
ATOM 2428 C C . VAL A 1 311 ? -3.960 17.435 32.889 1.00 94.38 311 VAL A C 1
ATOM 2430 O O . VAL A 1 311 ? -3.196 17.786 33.789 1.00 94.38 311 VAL A O 1
ATOM 2433 N N . GLY A 1 312 ? -4.935 18.234 32.448 1.00 89.12 312 GLY A N 1
ATOM 2434 C CA . GLY A 1 312 ? -5.084 19.616 32.910 1.00 89.12 312 GLY A CA 1
ATOM 2435 C C . GLY A 1 312 ? -3.849 20.466 32.580 1.00 89.12 312 GLY A C 1
ATOM 2436 O O . GLY A 1 312 ? -3.573 20.731 31.413 1.00 89.12 312 GLY A O 1
ATOM 2437 N N . GLN A 1 313 ? -3.107 20.896 33.606 1.00 89.00 313 GLN A N 1
ATOM 2438 C CA . GLN A 1 313 ? -1.862 21.674 33.469 1.00 89.00 313 GLN A CA 1
ATOM 2439 C C . GLN A 1 313 ? -0.597 20.865 33.795 1.00 89.00 313 GLN A C 1
ATOM 2441 O O . GLN A 1 313 ? 0.501 21.417 33.791 1.00 89.00 313 GLN A O 1
ATOM 2446 N N . THR A 1 314 ? -0.733 19.570 34.079 1.00 95.00 314 THR A N 1
ATOM 2447 C CA . THR A 1 314 ? 0.374 18.722 34.527 1.00 95.00 314 THR A CA 1
ATOM 2448 C C . THR A 1 314 ? 0.848 17.829 33.392 1.00 95.00 314 THR A C 1
ATOM 2450 O O . THR A 1 314 ? 0.082 17.014 32.875 1.00 95.00 314 THR A O 1
ATOM 2453 N N . ASP A 1 315 ? 2.114 17.980 33.006 1.00 96.81 315 ASP A N 1
ATOM 2454 C CA . ASP A 1 315 ? 2.760 17.082 32.050 1.00 96.81 315 ASP A CA 1
ATOM 2455 C C . ASP A 1 315 ? 2.903 15.680 32.655 1.00 96.81 315 ASP A C 1
ATOM 2457 O O . ASP A 1 315 ? 3.090 15.509 33.860 1.00 96.81 315 ASP A O 1
ATOM 2461 N N . SER A 1 316 ? 2.769 14.654 31.824 1.00 96.25 316 SER A N 1
ATOM 2462 C CA . SER A 1 316 ? 2.839 13.255 32.245 1.00 96.25 316 SER A CA 1
ATOM 2463 C C . SER A 1 316 ? 3.584 12.434 31.199 1.00 96.25 316 SER A C 1
ATOM 2465 O O . SER A 1 316 ? 3.495 12.704 30.005 1.00 96.25 316 SER A O 1
ATOM 2467 N N . THR A 1 317 ? 4.334 11.426 31.635 1.00 96.81 317 THR A N 1
ATOM 2468 C CA . THR A 1 317 ? 4.999 10.476 30.726 1.00 96.81 317 THR A CA 1
ATOM 2469 C C . THR A 1 317 ? 4.059 9.358 30.280 1.00 96.81 317 THR A C 1
ATOM 2471 O O . THR A 1 317 ? 4.231 8.793 29.201 1.00 96.81 317 THR A O 1
ATOM 2474 N N . GLU A 1 318 ? 3.037 9.079 31.089 1.00 97.25 318 GLU A N 1
ATOM 2475 C CA . GLU A 1 318 ? 1.980 8.108 30.839 1.00 97.25 318 GLU A CA 1
ATOM 2476 C C . GLU A 1 318 ? 0.657 8.562 31.461 1.00 97.25 318 GLU A C 1
ATOM 2478 O O . GLU A 1 318 ? 0.643 9.305 32.442 1.00 97.25 318 GLU A O 1
ATOM 2483 N N . ILE A 1 319 ? -0.459 8.114 30.885 1.00 96.50 319 ILE A N 1
ATOM 2484 C CA . ILE A 1 319 ? -1.808 8.375 31.388 1.00 96.50 319 ILE A CA 1
ATOM 2485 C C . ILE A 1 319 ? -2.594 7.064 31.377 1.00 96.50 319 ILE A C 1
ATOM 2487 O O . ILE A 1 319 ? -2.659 6.371 30.359 1.00 96.50 319 ILE A O 1
ATOM 2491 N N . GLN A 1 320 ? -3.229 6.749 32.506 1.00 97.06 320 GLN A N 1
ATOM 2492 C CA . GLN A 1 320 ? -4.278 5.737 32.569 1.00 97.06 320 GLN A CA 1
ATOM 2493 C C . GLN A 1 320 ? -5.610 6.392 32.192 1.00 97.06 320 GLN A C 1
ATOM 2495 O O . GLN A 1 320 ? -6.144 7.207 32.942 1.00 97.06 320 GLN A O 1
ATOM 2500 N N . LEU A 1 321 ? -6.132 6.057 31.016 1.00 96.12 321 LEU A N 1
ATOM 2501 C CA . LEU A 1 321 ? -7.410 6.556 30.527 1.00 96.12 321 LEU A CA 1
ATOM 2502 C C . LEU A 1 321 ? -8.561 5.793 31.181 1.00 96.12 321 LEU A C 1
ATOM 2504 O O . LEU A 1 321 ? -8.495 4.572 31.348 1.00 96.12 321 LEU A O 1
ATOM 2508 N N . ALA A 1 322 ? -9.625 6.524 31.491 1.00 96.25 322 ALA A N 1
ATOM 2509 C CA . ALA A 1 322 ? -10.966 6.011 31.722 1.00 96.25 322 ALA A CA 1
ATOM 2510 C C . ALA A 1 322 ? -11.944 6.785 30.816 1.00 96.25 322 ALA A C 1
ATOM 2512 O O . ALA A 1 322 ? -11.635 7.910 30.411 1.00 96.25 322 ALA A O 1
ATOM 2513 N N . PRO A 1 323 ? -13.124 6.232 30.483 1.00 97.06 323 PRO A N 1
ATOM 2514 C CA . PRO A 1 323 ? -14.125 6.965 29.717 1.00 97.06 323 PRO A CA 1
ATOM 2515 C C . PRO A 1 323 ? -14.436 8.328 30.353 1.00 97.06 323 PRO A C 1
ATOM 2517 O O . PRO A 1 323 ? -14.720 8.419 31.546 1.00 97.06 323 PRO A O 1
ATOM 2520 N N . GLY A 1 324 ? -14.359 9.391 29.554 1.00 95.81 324 GLY A N 1
ATOM 2521 C CA . GLY A 1 324 ? -14.549 10.774 29.993 1.00 95.81 324 GLY A CA 1
ATOM 2522 C C . GLY A 1 324 ? -13.284 11.492 30.472 1.00 95.81 324 GLY A C 1
ATOM 2523 O O . GLY A 1 324 ? -13.336 12.708 30.638 1.00 95.81 324 GLY A O 1
ATOM 2524 N N . THR A 1 325 ? -12.145 10.808 30.649 1.00 95.94 325 THR A N 1
ATOM 2525 C CA . THR A 1 325 ? -10.867 11.471 30.958 1.00 95.94 325 THR A CA 1
ATOM 2526 C C . THR A 1 325 ? -10.491 12.440 29.839 1.00 95.94 325 THR A C 1
ATOM 2528 O O . THR A 1 325 ? -10.381 12.044 28.679 1.00 95.94 325 THR A O 1
ATOM 2531 N N . GLU A 1 326 ? -10.257 13.705 30.185 1.00 97.00 326 GLU A N 1
ATOM 2532 C CA . GLU A 1 326 ? -9.749 14.711 29.252 1.00 97.00 326 GLU A CA 1
ATOM 2533 C C . GLU A 1 326 ? -8.231 14.835 29.381 1.00 97.00 326 GLU A C 1
ATOM 2535 O O . GLU A 1 326 ? -7.694 15.005 30.478 1.00 97.00 326 GLU A O 1
ATOM 2540 N N . PHE A 1 327 ? -7.533 14.752 28.251 1.00 96.94 327 PHE A N 1
ATOM 2541 C CA . PHE A 1 327 ? -6.083 14.880 28.200 1.00 96.94 327 PHE A CA 1
ATOM 2542 C C . PHE A 1 327 ? -5.632 15.657 26.964 1.00 96.94 327 PHE A C 1
ATOM 2544 O O . PHE A 1 327 ? -6.296 15.674 25.928 1.00 96.94 327 PHE A O 1
ATOM 2551 N N . GLY A 1 328 ? -4.485 16.315 27.080 1.00 97.19 328 GLY A N 1
ATOM 2552 C CA . GLY A 1 328 ? -3.760 16.903 25.966 1.00 97.19 328 GLY A CA 1
ATOM 2553 C C . GLY A 1 328 ? -2.694 15.939 25.460 1.00 97.19 328 GLY A C 1
ATOM 2554 O O . GLY A 1 328 ? -1.954 15.360 26.256 1.00 97.19 328 GLY A O 1
ATOM 2555 N N . ALA A 1 329 ? -2.575 15.799 24.144 1.00 97.25 329 ALA A N 1
ATOM 2556 C CA . ALA A 1 329 ? -1.482 15.075 23.509 1.00 97.25 329 ALA A CA 1
ATOM 2557 C C . ALA A 1 329 ? -0.859 15.923 22.402 1.00 97.25 329 ALA A C 1
ATOM 2559 O O . ALA A 1 329 ? -1.573 16.498 21.582 1.00 97.25 329 ALA A O 1
ATOM 2560 N N . ARG A 1 330 ? 0.474 15.984 22.353 1.00 97.44 330 ARG A N 1
ATOM 2561 C CA . ARG A 1 330 ? 1.186 16.405 21.142 1.00 97.44 330 ARG A CA 1
ATOM 2562 C C . ARG A 1 330 ? 1.445 15.174 20.295 1.00 97.44 330 ARG A C 1
ATOM 2564 O O . ARG A 1 330 ? 1.960 14.183 20.811 1.00 97.44 330 ARG A O 1
ATOM 2571 N N . LEU A 1 331 ? 1.082 15.247 19.023 1.00 97.44 331 LEU A N 1
ATOM 2572 C CA . LEU A 1 331 ? 1.254 14.162 18.066 1.00 97.44 331 LEU A CA 1
ATOM 2573 C C . LEU A 1 331 ? 2.277 14.559 16.999 1.00 97.44 331 LEU A C 1
ATOM 2575 O O . LEU A 1 331 ? 2.372 15.730 16.631 1.00 97.44 331 LEU A O 1
ATOM 2579 N N . SER A 1 332 ? 2.983 13.574 16.445 1.00 97.00 332 SER A N 1
ATOM 2580 C CA . SER A 1 332 ? 3.996 13.803 15.402 1.00 97.00 332 SER A CA 1
ATOM 2581 C C . SER A 1 332 ? 3.448 14.364 14.087 1.00 97.00 332 SER A C 1
ATOM 2583 O O . SER A 1 332 ? 4.207 14.843 13.246 1.00 97.00 332 SER A O 1
ATOM 2585 N N . LYS A 1 333 ? 2.125 14.338 13.897 1.00 94.25 333 LYS A N 1
ATOM 2586 C CA . LYS A 1 333 ? 1.447 14.906 12.731 1.00 94.25 333 LYS A CA 1
ATOM 2587 C C . LYS A 1 333 ? 0.281 15.788 13.138 1.00 94.25 333 LYS A C 1
ATOM 2589 O O . LYS A 1 333 ? -0.323 15.628 14.199 1.00 94.25 333 LYS A O 1
ATOM 2594 N N . LYS A 1 334 ? -0.072 16.702 12.238 1.00 92.56 334 LYS A N 1
ATOM 2595 C CA . LYS A 1 334 ? -1.258 17.541 12.371 1.00 92.56 334 LYS A CA 1
ATOM 2596 C C . LYS A 1 334 ? -2.516 16.690 12.220 1.00 92.56 334 LYS A C 1
ATOM 2598 O O . LYS A 1 334 ? -2.661 15.962 11.247 1.00 92.56 334 LYS A O 1
ATOM 2603 N N . VAL A 1 335 ? -3.451 16.852 13.150 1.00 90.31 335 VAL A N 1
ATOM 2604 C CA . VAL A 1 335 ? -4.717 16.110 13.178 1.00 90.31 335 VAL A CA 1
ATOM 2605 C C . VAL A 1 335 ? -5.898 17.071 13.030 1.00 90.31 335 VAL A C 1
ATOM 2607 O O . VAL A 1 335 ? -5.836 18.224 13.469 1.00 90.31 335 VAL A O 1
ATOM 2610 N N . SER A 1 336 ? -6.967 16.624 12.368 1.00 86.94 336 SER A N 1
ATOM 2611 C CA . SER A 1 336 ? -8.217 17.380 12.260 1.00 86.94 336 SER A CA 1
ATOM 2612 C C . SER A 1 336 ? -9.037 17.298 13.548 1.00 86.94 336 SER A C 1
ATOM 2614 O O . SER A 1 336 ? -9.043 16.275 14.230 1.00 86.94 336 SER A O 1
ATOM 2616 N N . GLU A 1 337 ? -9.809 18.339 13.844 1.00 86.88 337 GLU A N 1
ATOM 2617 C CA . GLU A 1 337 ? -10.855 18.240 14.868 1.00 86.88 337 GLU A CA 1
ATOM 2618 C C . GLU A 1 337 ? -11.877 17.156 14.492 1.00 86.88 337 GLU A C 1
ATOM 2620 O O . GLU A 1 337 ? -12.025 16.814 13.313 1.00 86.88 337 GLU A O 1
ATOM 2625 N N . ALA A 1 338 ? -12.540 16.575 15.497 1.00 88.94 338 ALA A N 1
ATOM 2626 C CA . ALA A 1 338 ? -13.450 15.436 15.342 1.00 88.94 338 ALA A CA 1
ATOM 2627 C C . ALA A 1 338 ? -12.812 14.162 14.739 1.00 88.94 338 ALA A C 1
ATOM 2629 O O . ALA A 1 338 ? -13.525 13.256 14.292 1.00 88.94 338 ALA A O 1
ATOM 2630 N N . ALA A 1 339 ? -11.477 14.077 14.705 1.00 95.00 339 ALA A N 1
ATOM 2631 C CA . ALA A 1 339 ? -10.781 12.814 14.499 1.00 95.00 339 ALA A CA 1
ATOM 2632 C C . ALA A 1 339 ? -10.927 11.913 15.733 1.00 95.00 339 ALA A C 1
ATOM 2634 O O . ALA A 1 339 ? -11.159 12.388 16.842 1.00 95.00 339 ALA A O 1
ATOM 2635 N N . LYS A 1 340 ? -10.746 10.612 15.534 1.00 97.06 340 LYS A N 1
ATOM 2636 C CA . LYS A 1 340 ? -10.721 9.605 16.598 1.00 97.06 340 LYS A CA 1
ATOM 2637 C C . LYS A 1 340 ? -9.320 9.036 16.733 1.00 97.06 340 LYS A C 1
ATOM 2639 O O . LYS A 1 340 ? -8.609 8.948 15.730 1.00 97.06 340 LYS A O 1
ATOM 2644 N N . LEU A 1 341 ? -8.938 8.662 17.949 1.00 97.50 341 LEU A N 1
ATOM 2645 C CA . LEU A 1 341 ? -7.687 7.975 18.255 1.00 97.50 341 LEU A CA 1
ATOM 2646 C C . LEU A 1 341 ? -7.957 6.484 18.456 1.00 97.50 341 LEU A C 1
ATOM 2648 O O . LEU A 1 341 ? -8.931 6.104 19.107 1.00 97.50 341 LEU A O 1
ATOM 2652 N N . TYR A 1 342 ? -7.052 5.649 17.957 1.00 97.88 342 TYR A N 1
ATOM 2653 C CA . TYR A 1 342 ? -7.149 4.199 18.022 1.00 97.88 342 TYR A CA 1
ATOM 2654 C C . TYR A 1 342 ? -5.825 3.568 18.461 1.00 97.88 342 TYR A C 1
ATOM 2656 O O . TYR A 1 342 ? -4.741 4.012 18.073 1.00 97.88 342 TYR A O 1
ATOM 2664 N N . VAL A 1 343 ? -5.934 2.482 19.222 1.00 96.12 343 VAL A N 1
ATOM 2665 C CA . VAL A 1 343 ? -4.851 1.544 19.541 1.00 96.12 343 VAL A CA 1
ATOM 2666 C C . VAL A 1 343 ? -5.226 0.197 18.950 1.00 96.12 343 VAL A C 1
ATOM 2668 O O . VAL A 1 343 ? -6.352 -0.262 19.109 1.00 96.12 343 VAL A O 1
ATOM 2671 N N . THR A 1 344 ? -4.291 -0.458 18.276 1.00 92.44 344 THR A N 1
ATOM 2672 C CA . THR A 1 344 ? -4.547 -1.739 17.615 1.00 92.44 344 THR A CA 1
ATOM 2673 C C . THR A 1 344 ? -3.393 -2.701 17.845 1.00 92.44 344 THR A C 1
ATOM 2675 O O . THR A 1 344 ? -2.243 -2.277 17.961 1.00 92.44 344 THR A O 1
ATOM 2678 N N . THR A 1 345 ? -3.719 -3.987 17.940 1.00 81.94 345 THR A N 1
ATOM 2679 C CA . THR A 1 345 ? -2.756 -5.096 18.040 1.00 81.94 345 THR A CA 1
ATOM 2680 C C . THR A 1 345 ? -2.536 -5.799 16.701 1.00 81.94 345 THR A C 1
ATOM 2682 O O . THR A 1 345 ? -1.848 -6.821 16.651 1.00 81.94 345 THR A O 1
ATOM 2685 N N . LEU A 1 346 ? -3.162 -5.278 15.640 1.00 87.00 346 LEU A N 1
ATOM 2686 C CA . LEU A 1 346 ? -3.158 -5.849 14.300 1.00 87.00 346 LEU A CA 1
ATOM 2687 C C . LEU A 1 346 ? -1.758 -5.916 13.698 1.00 87.00 346 LEU A C 1
ATOM 2689 O O . LEU A 1 346 ? -1.055 -4.878 13.648 1.00 87.00 346 LEU A O 1
#

Nearest PDB structures (foldseek):
  4he6-assembly1_A  TM=7.849E-01  e=5.618E-03  Geobacillus thermoleovorans CCB_US3_UF5
  4he5-assembly1_A  TM=7.874E-01  e=6.861E-03  Geobacillus thermoleovorans CCB_US3_UF5
  4iw3-assembly2_K  TM=4.047E-01  e=3.085E-03  Pseudomonas putida KT2440
  4acb-assembly1_A  TM=6.137E-01  e=1.679E-01  Methanococcus maripaludis
  4aca-assembly1_A  TM=4.544E-01  e=5.321E-02  Methanococcus maripaludis